Protein AF-A0A812T6N8-F1 (afdb_monomer_lite)

Foldseek 3Di:
DDFPDAPDVRQKTWDWDDDDDPPDTDTDIDGDPDPPQPEFEQPLDADDDQPRTPVHAAAQVHAYEYENQHEYEDADEYEYAEYEHAEEYEYQHEYEYDQNHEYEYNAYEYEYPPDQPGEGEYEYANEEYYQAHHPVQAREYEAWQREEYEYEYQHHEYATSEEYAYCAPQYEYEYHFQYYEYEHQEYHAFNPHEYEHEHHNAYYYDNPDWDDDDPDDDDDDDPIFAWYEFFANEHYEYEYQAHEAETLTEYHAQQDAPTGGEYEANEYEYEHNEEYEACNHYEGEYEHQEYEHAHAYEHEYENYEYEYNYYYYHHVYYYYDPNYDYD

Structure (mmCIF, N/CA/C/O backbone):
data_AF-A0A812T6N8-F1
#
_entry.id   AF-A0A812T6N8-F1
#
loop_
_atom_site.group_PDB
_atom_site.id
_atom_site.type_symbol
_atom_site.label_atom_id
_atom_site.label_alt_id
_atom_site.label_comp_id
_atom_site.label_asym_id
_atom_site.label_entity_id
_atom_site.label_seq_id
_atom_site.pdbx_PDB_ins_code
_atom_site.Cartn_x
_atom_site.Cartn_y
_atom_site.Cartn_z
_atom_site.occupancy
_atom_site.B_iso_or_equiv
_atom_site.auth_seq_id
_atom_site.auth_comp_id
_atom_site.auth_asym_id
_atom_site.auth_atom_id
_atom_site.pdbx_PDB_model_num
ATOM 1 N N . MET A 1 1 ? 29.427 -14.096 -50.479 1.00 55.84 1 MET A N 1
ATOM 2 C CA . MET A 1 1 ? 28.230 -13.271 -50.740 1.00 55.84 1 MET A CA 1
ATOM 3 C C . MET A 1 1 ? 28.449 -11.930 -50.071 1.00 55.84 1 MET A C 1
ATOM 5 O O . MET A 1 1 ? 28.611 -11.918 -48.861 1.00 55.84 1 MET A O 1
ATOM 9 N N . ASN A 1 2 ? 28.511 -10.845 -50.842 1.00 59.31 2 ASN A N 1
ATOM 10 C CA . ASN A 1 2 ? 28.466 -9.490 -50.291 1.00 59.31 2 ASN A CA 1
ATOM 11 C C . ASN A 1 2 ? 27.022 -8.998 -50.421 1.00 59.31 2 ASN A C 1
ATOM 13 O O . ASN A 1 2 ? 26.469 -9.116 -51.519 1.00 59.31 2 ASN A O 1
ATOM 17 N N . PRO A 1 3 ? 26.393 -8.500 -49.346 1.00 64.12 3 PRO A N 1
ATOM 18 C CA . PRO A 1 3 ? 25.063 -7.923 -49.454 1.00 64.12 3 PRO A CA 1
ATOM 19 C C . PRO A 1 3 ? 25.114 -6.707 -50.382 1.00 64.12 3 PRO A C 1
ATOM 21 O O . PRO A 1 3 ? 26.020 -5.880 -50.288 1.00 64.12 3 PRO A O 1
ATOM 24 N N . LEU A 1 4 ? 24.153 -6.630 -51.302 1.00 74.88 4 LEU A N 1
ATOM 25 C CA . LEU A 1 4 ? 24.033 -5.527 -52.255 1.00 74.88 4 LEU A CA 1
ATOM 26 C C . LEU A 1 4 ? 23.461 -4.284 -51.564 1.00 74.88 4 LEU A C 1
ATOM 28 O O . LEU A 1 4 ? 23.851 -3.161 -51.870 1.00 74.88 4 LEU A O 1
ATOM 32 N N . LEU A 1 5 ? 22.535 -4.503 -50.629 1.00 80.94 5 LEU A N 1
ATOM 33 C CA . LEU A 1 5 ? 21.874 -3.459 -49.863 1.00 80.94 5 LEU A CA 1
ATOM 34 C C . LEU A 1 5 ? 21.395 -4.024 -48.523 1.00 80.94 5 LEU A C 1
ATOM 36 O O . LEU A 1 5 ? 20.904 -5.154 -48.453 1.00 80.94 5 LEU A O 1
ATOM 40 N N . VAL A 1 6 ? 21.525 -3.216 -47.474 1.00 75.69 6 VAL A N 1
ATOM 41 C CA . VAL A 1 6 ? 21.021 -3.506 -46.132 1.00 75.69 6 VAL A CA 1
ATOM 42 C C . VAL A 1 6 ? 20.093 -2.367 -45.720 1.00 75.69 6 VAL A C 1
ATOM 44 O O . VAL A 1 6 ? 20.491 -1.206 -45.752 1.00 75.69 6 VAL A O 1
ATOM 47 N N . GLU A 1 7 ? 18.862 -2.702 -45.338 1.00 72.56 7 GLU A N 1
ATOM 48 C CA . GLU A 1 7 ? 17.826 -1.748 -44.924 1.00 72.56 7 GLU A CA 1
ATOM 49 C C . GLU A 1 7 ? 17.334 -2.063 -43.503 1.00 72.56 7 GLU A C 1
ATOM 51 O O . GLU A 1 7 ? 17.473 -3.187 -43.007 1.00 72.56 7 GLU A O 1
ATOM 56 N N . GLY A 1 8 ? 16.750 -1.064 -42.833 1.00 65.38 8 GLY A N 1
ATOM 57 C CA . GLY A 1 8 ? 16.116 -1.249 -41.522 1.00 65.38 8 GLY A CA 1
ATOM 58 C C . GLY A 1 8 ? 17.077 -1.736 -40.432 1.00 65.38 8 GLY A C 1
ATOM 59 O O . GLY A 1 8 ? 16.735 -2.644 -39.679 1.00 65.38 8 GLY A O 1
ATOM 60 N N . GLY A 1 9 ? 18.303 -1.197 -40.396 1.00 64.50 9 GLY A N 1
ATOM 61 C CA . GLY A 1 9 ? 19.295 -1.521 -39.362 1.00 64.50 9 GLY A CA 1
ATOM 62 C C . GLY A 1 9 ? 19.839 -2.954 -39.405 1.00 64.50 9 GLY A C 1
ATOM 63 O O . GLY A 1 9 ? 20.332 -3.437 -38.395 1.00 64.50 9 GLY A O 1
ATOM 64 N N . GLY A 1 10 ? 19.739 -3.652 -40.544 1.00 68.00 10 GLY A N 1
ATOM 65 C CA . GLY A 1 10 ? 20.184 -5.048 -40.679 1.00 68.00 10 GLY A CA 1
ATOM 66 C C . GLY A 1 10 ? 19.052 -6.071 -40.776 1.00 68.00 10 GLY A C 1
ATOM 67 O O . GLY A 1 10 ? 19.310 -7.232 -41.079 1.00 68.00 10 GLY A O 1
ATOM 68 N N . ARG A 1 11 ? 17.795 -5.652 -40.579 1.00 74.44 11 ARG A N 1
ATOM 69 C CA . ARG A 1 11 ? 16.618 -6.538 -40.632 1.00 74.44 11 ARG A CA 1
ATOM 70 C C . ARG A 1 11 ? 16.300 -7.059 -42.024 1.00 74.44 11 ARG A C 1
ATOM 72 O O . ARG A 1 11 ? 15.723 -8.133 -42.159 1.00 74.44 11 ARG A O 1
ATOM 79 N N . THR A 1 12 ? 16.631 -6.297 -43.059 1.00 80.31 12 THR A N 1
ATOM 80 C CA . THR A 1 12 ? 16.410 -6.716 -44.442 1.00 80.31 12 THR A CA 1
ATOM 81 C C . THR A 1 12 ? 17.716 -6.664 -45.209 1.00 80.31 12 THR A C 1
ATOM 83 O O . THR A 1 12 ? 18.381 -5.628 -45.250 1.00 80.31 12 THR A O 1
ATOM 86 N N . VAL A 1 13 ? 18.066 -7.786 -45.834 1.00 85.81 13 VAL A N 1
ATOM 87 C CA . VAL A 1 13 ? 19.269 -7.914 -46.654 1.00 85.81 13 VAL A CA 1
ATOM 88 C C . VAL A 1 13 ? 18.881 -8.356 -48.054 1.00 85.81 13 VAL A C 1
ATOM 90 O O . VAL A 1 13 ? 18.176 -9.352 -48.237 1.00 85.81 13 VAL A O 1
ATOM 93 N N . TYR A 1 14 ? 19.389 -7.623 -49.039 1.00 86.69 14 TYR A N 1
ATOM 94 C CA . TYR A 1 14 ? 19.283 -7.978 -50.445 1.00 86.69 14 TYR A CA 1
ATOM 95 C C . TYR A 1 14 ? 20.612 -8.543 -50.919 1.00 86.69 14 TYR A C 1
ATOM 97 O O . TYR A 1 14 ? 21.668 -7.927 -50.745 1.00 86.69 14 TYR A O 1
ATOM 105 N N . PHE A 1 15 ? 20.571 -9.718 -51.531 1.00 84.94 15 PHE A N 1
ATOM 106 C CA . PHE A 1 15 ? 21.759 -10.365 -52.067 1.00 84.94 15 PHE A CA 1
ATOM 107 C C . PHE A 1 15 ? 21.431 -11.098 -53.356 1.00 84.94 15 PHE A C 1
ATOM 109 O O . PHE A 1 15 ? 20.291 -11.491 -53.603 1.00 84.94 15 PHE A O 1
ATOM 116 N N . THR A 1 16 ? 22.448 -11.261 -54.193 1.00 85.19 16 THR A N 1
ATOM 117 C CA . THR A 1 16 ? 22.332 -12.077 -55.391 1.00 85.19 16 THR A CA 1
ATOM 118 C C . THR A 1 16 ? 22.726 -13.513 -55.081 1.00 85.19 16 THR A C 1
ATOM 120 O O . THR A 1 16 ? 23.703 -13.765 -54.370 1.00 85.19 16 THR A O 1
ATOM 123 N N . MET A 1 17 ? 21.963 -14.464 -55.610 1.00 80.81 17 MET A N 1
ATOM 124 C CA . MET A 1 17 ? 22.308 -15.881 -55.549 1.00 80.81 17 MET A CA 1
ATOM 125 C C . MET A 1 17 ? 22.117 -16.541 -56.913 1.00 80.81 17 MET A C 1
ATOM 127 O O . MET A 1 17 ? 21.231 -16.157 -57.674 1.00 80.81 17 MET A O 1
ATOM 131 N N . SER A 1 18 ? 22.943 -17.544 -57.197 1.00 79.62 18 SER A N 1
ATOM 132 C CA . SER A 1 18 ? 22.745 -18.485 -58.298 1.00 79.62 18 SER A CA 1
ATOM 133 C C . SER A 1 18 ? 22.424 -19.841 -57.679 1.00 79.62 18 SER A C 1
ATOM 135 O O . SER A 1 18 ? 23.121 -20.281 -56.762 1.00 79.62 18 SER A O 1
ATOM 137 N N . LEU A 1 19 ? 21.321 -20.452 -58.112 1.00 67.88 19 LEU A N 1
ATOM 138 C CA . LEU A 1 19 ? 20.801 -21.682 -57.510 1.00 67.88 19 LEU A CA 1
ATOM 139 C C . LEU A 1 19 ? 21.205 -22.943 -58.289 1.00 67.88 19 LEU A C 1
ATOM 141 O O . LEU A 1 19 ? 21.303 -24.002 -57.676 1.00 67.88 19 LEU A O 1
ATOM 145 N N . TRP A 1 20 ? 21.449 -22.844 -59.605 1.00 69.38 20 TRP A N 1
ATOM 146 C CA . TRP A 1 20 ? 21.645 -24.025 -60.467 1.00 69.38 20 TRP A CA 1
ATOM 147 C C . TRP A 1 20 ? 22.581 -23.795 -61.667 1.00 69.38 20 TRP A C 1
ATOM 149 O O . TRP A 1 20 ? 23.380 -24.678 -61.971 1.00 69.38 20 TRP A O 1
ATOM 159 N N . ASP A 1 21 ? 22.532 -22.624 -62.314 1.00 71.94 21 ASP A N 1
ATOM 160 C CA . ASP A 1 21 ? 23.407 -22.243 -63.434 1.00 71.94 21 ASP A CA 1
ATOM 161 C C . ASP A 1 21 ? 24.170 -20.945 -63.085 1.00 71.94 21 ASP A C 1
ATOM 163 O O . ASP A 1 21 ? 23.538 -19.991 -62.615 1.00 71.94 21 ASP A O 1
ATOM 167 N N . PRO A 1 22 ? 25.503 -20.858 -63.284 1.00 69.38 22 PRO A N 1
ATOM 168 C CA . PRO A 1 22 ? 26.278 -19.637 -63.036 1.00 69.38 22 PRO A CA 1
ATOM 169 C C . PRO A 1 22 ? 25.782 -18.386 -63.784 1.00 69.38 22 PRO A C 1
ATOM 171 O O . PRO A 1 22 ? 26.169 -17.280 -63.401 1.00 69.38 22 PRO A O 1
ATOM 174 N N . TYR A 1 23 ? 24.939 -18.529 -64.810 1.00 74.94 23 TYR A N 1
ATOM 175 C CA . TYR A 1 23 ? 24.336 -17.406 -65.535 1.00 74.94 23 TYR A CA 1
ATOM 176 C C . TYR A 1 23 ? 22.974 -16.951 -64.989 1.00 74.94 23 TYR A C 1
ATOM 178 O O . TYR A 1 23 ? 22.526 -15.853 -65.326 1.00 74.94 23 TYR A O 1
ATOM 186 N N . ASP A 1 24 ? 22.350 -17.726 -64.101 1.00 74.62 24 ASP A N 1
ATOM 187 C CA . ASP A 1 24 ? 21.090 -17.356 -63.463 1.00 74.62 24 ASP A CA 1
ATOM 188 C C . ASP A 1 24 ? 21.356 -16.596 -62.161 1.00 74.62 24 ASP A C 1
ATOM 190 O O . ASP A 1 24 ? 21.736 -17.176 -61.139 1.00 74.62 24 ASP A O 1
ATOM 194 N N . VAL A 1 25 ? 21.142 -15.280 -62.188 1.00 75.50 25 VAL A N 1
ATOM 195 C CA . VAL A 1 25 ? 21.310 -14.407 -61.020 1.00 75.50 25 VAL A CA 1
ATOM 196 C C . VAL A 1 25 ? 19.945 -13.962 -60.509 1.00 75.50 25 VAL A C 1
ATOM 198 O O . VAL A 1 25 ? 19.257 -13.163 -61.141 1.00 75.50 25 VAL A O 1
ATOM 201 N N . TYR A 1 26 ? 19.575 -14.441 -59.326 1.00 80.12 26 TYR A N 1
ATOM 202 C CA . TYR A 1 26 ? 18.350 -14.047 -58.639 1.00 80.12 26 TYR A CA 1
ATOM 203 C C . TYR A 1 26 ? 18.651 -12.958 -57.617 1.00 80.12 26 TYR A C 1
ATOM 205 O O . TYR A 1 26 ? 19.602 -13.082 -56.844 1.00 80.12 26 TYR A O 1
ATOM 213 N N . LEU A 1 27 ? 17.818 -11.916 -57.575 1.00 83.81 27 LEU A N 1
ATOM 214 C CA . LEU A 1 27 ? 17.792 -10.979 -56.456 1.00 83.81 27 LEU A CA 1
ATOM 215 C C . LEU A 1 27 ? 16.915 -11.570 -55.353 1.00 83.81 27 LEU A C 1
ATOM 217 O O . LEU A 1 27 ? 15.709 -11.730 -55.527 1.00 83.81 27 LEU A O 1
ATOM 221 N N . ALA A 1 28 ? 17.525 -11.881 -54.218 1.00 81.44 28 ALA A N 1
ATOM 222 C CA . ALA A 1 28 ? 16.834 -12.400 -53.055 1.00 81.44 28 ALA A CA 1
ATOM 223 C C . ALA A 1 28 ? 16.706 -11.321 -51.982 1.00 81.44 28 ALA A C 1
ATOM 225 O O . ALA A 1 28 ? 17.642 -10.560 -51.734 1.00 81.44 28 ALA A O 1
ATOM 226 N N . LYS A 1 29 ? 15.542 -11.295 -51.331 1.00 88.25 29 LYS A N 1
ATOM 227 C CA . LYS A 1 29 ? 15.276 -10.512 -50.126 1.00 88.25 29 LYS A CA 1
ATOM 228 C C . LYS A 1 29 ? 15.145 -11.482 -48.960 1.00 88.25 29 LYS A C 1
ATOM 230 O O . LYS A 1 29 ? 14.230 -12.301 -48.952 1.00 88.25 29 LYS A O 1
ATOM 235 N N . ALA A 1 30 ? 16.035 -11.372 -47.983 1.00 80.44 30 ALA A N 1
ATOM 236 C CA . ALA A 1 30 ? 15.842 -11.991 -46.680 1.00 80.44 30 ALA A CA 1
ATOM 237 C C . ALA A 1 30 ? 15.374 -10.918 -45.700 1.00 80.44 30 ALA A C 1
ATOM 239 O O . ALA A 1 30 ? 16.029 -9.886 -45.546 1.00 80.44 30 ALA A O 1
ATOM 240 N N . THR A 1 31 ? 14.240 -11.166 -45.051 1.00 77.69 31 THR A N 1
ATOM 241 C CA . THR A 1 31 ? 13.802 -10.396 -43.890 1.00 77.69 31 THR A CA 1
ATOM 242 C C . THR A 1 31 ? 14.002 -11.278 -42.675 1.00 77.69 31 THR A C 1
ATOM 244 O O . THR A 1 31 ? 13.440 -12.368 -42.598 1.00 77.69 31 THR A O 1
ATOM 247 N N . PHE A 1 32 ? 14.849 -10.820 -41.766 1.00 67.50 32 PHE A N 1
ATOM 248 C CA . PHE A 1 32 ? 15.114 -11.512 -40.525 1.00 67.50 32 PHE A CA 1
ATOM 249 C C . PHE A 1 32 ? 14.162 -10.976 -39.462 1.00 67.50 32 PHE A C 1
ATOM 251 O O . PHE A 1 32 ? 14.178 -9.784 -39.144 1.00 67.50 32 PHE A O 1
ATOM 258 N N . ASP A 1 33 ? 13.339 -11.870 -38.926 1.00 57.53 33 ASP A N 1
ATOM 259 C CA . ASP A 1 33 ? 12.593 -11.620 -37.701 1.00 57.53 33 ASP A CA 1
ATOM 260 C C . ASP A 1 33 ? 13.544 -11.862 -36.526 1.00 57.53 33 ASP A C 1
ATOM 262 O O . ASP A 1 33 ? 13.723 -12.984 -36.054 1.00 57.53 33 ASP A O 1
ATOM 266 N N . ILE A 1 34 ? 14.309 -10.823 -36.191 1.00 54.22 34 ILE A N 1
ATOM 267 C CA . ILE A 1 34 ? 15.252 -10.844 -35.075 1.00 54.22 34 ILE A CA 1
ATOM 268 C C . ILE A 1 34 ? 14.572 -10.116 -33.926 1.00 54.22 34 ILE A C 1
ATOM 270 O O . ILE A 1 34 ? 14.388 -8.892 -33.978 1.00 54.22 34 ILE A O 1
ATOM 274 N N . ASP A 1 35 ? 14.229 -10.876 -32.890 1.00 47.75 35 ASP A N 1
ATOM 275 C CA . ASP A 1 35 ? 13.946 -10.345 -31.565 1.00 47.75 35 ASP A CA 1
ATOM 276 C C . ASP A 1 35 ? 15.249 -9.758 -31.020 1.00 47.75 35 ASP A C 1
ATOM 278 O O . ASP A 1 35 ? 16.118 -10.465 -30.507 1.00 47.75 35 ASP A O 1
ATOM 282 N N . PHE A 1 36 ? 15.430 -8.450 -31.187 1.00 45.72 36 PHE A N 1
ATOM 283 C CA . PHE A 1 36 ? 16.543 -7.746 -30.567 1.00 45.72 36 PHE A CA 1
ATOM 284 C C . PHE A 1 36 ? 16.257 -7.625 -29.069 1.00 45.72 36 PHE A C 1
ATOM 286 O O . PHE A 1 36 ? 15.713 -6.624 -28.605 1.00 45.72 36 PHE A O 1
ATOM 293 N N . GLU A 1 37 ? 16.621 -8.647 -28.296 1.00 43.44 37 GLU A N 1
ATOM 294 C CA . GLU A 1 37 ? 16.874 -8.464 -26.870 1.00 43.44 37 GLU A CA 1
ATOM 295 C C . GLU A 1 37 ? 18.047 -7.487 -26.760 1.00 43.44 37 GLU A C 1
ATOM 297 O O . GLU A 1 37 ? 19.212 -7.840 -26.957 1.00 43.44 37 GLU A O 1
ATOM 302 N N . THR A 1 38 ? 17.734 -6.209 -26.559 1.00 47.28 38 THR A N 1
ATOM 303 C CA . THR A 1 38 ? 18.767 -5.186 -26.480 1.00 47.28 38 THR A CA 1
ATOM 304 C C . THR A 1 38 ? 19.246 -5.197 -25.037 1.00 47.28 38 THR A C 1
ATOM 306 O O . THR A 1 38 ? 18.562 -4.715 -24.137 1.00 47.28 38 THR A O 1
ATOM 309 N N . ARG A 1 39 ? 20.408 -5.806 -24.788 1.00 44.66 39 ARG A N 1
ATOM 310 C CA . ARG A 1 39 ? 21.045 -5.754 -23.467 1.00 44.66 39 ARG A CA 1
ATOM 311 C C . ARG A 1 39 ? 21.532 -4.335 -23.222 1.00 44.66 39 ARG A C 1
ATOM 313 O O . ARG A 1 39 ? 22.361 -3.827 -23.974 1.00 44.66 39 ARG A O 1
ATOM 320 N N . TRP A 1 40 ? 20.979 -3.690 -22.206 1.00 49.34 40 TRP A N 1
ATOM 321 C CA . TRP A 1 40 ? 21.370 -2.348 -21.806 1.00 49.34 40 TRP A CA 1
ATOM 322 C C . TRP A 1 40 ? 22.264 -2.494 -20.587 1.00 49.34 40 TRP A C 1
ATOM 324 O O . TRP A 1 40 ? 21.798 -2.641 -19.461 1.00 49.34 40 TRP A O 1
ATOM 334 N N . ASP A 1 41 ? 23.568 -2.507 -20.837 1.00 43.38 41 ASP A N 1
ATOM 335 C CA . ASP A 1 41 ? 24.554 -2.651 -19.778 1.00 43.38 41 ASP A CA 1
ATOM 336 C C . ASP A 1 41 ? 24.795 -1.273 -19.145 1.00 43.38 41 ASP A C 1
ATOM 338 O O . ASP A 1 41 ? 25.359 -0.368 -19.769 1.00 43.38 41 ASP A O 1
ATOM 342 N N . ALA A 1 42 ? 24.307 -1.073 -17.921 1.00 42.59 42 ALA A N 1
ATOM 343 C CA . ALA A 1 42 ? 24.724 0.073 -17.124 1.00 42.59 42 ALA A CA 1
ATOM 344 C C . ALA A 1 42 ? 26.204 -0.141 -16.783 1.00 42.59 42 ALA A C 1
ATOM 346 O O . ALA A 1 42 ? 26.568 -1.214 -16.324 1.00 42.59 42 ALA A O 1
ATOM 347 N N . ALA A 1 43 ? 27.083 0.839 -16.999 1.00 40.22 43 ALA A N 1
ATOM 348 C CA . ALA A 1 43 ? 28.495 0.665 -16.658 1.00 40.22 43 ALA A CA 1
ATOM 349 C C . ALA A 1 43 ? 28.663 0.236 -15.180 1.00 40.22 43 ALA A C 1
ATOM 351 O O . ALA A 1 43 ? 27.972 0.753 -14.301 1.00 40.22 43 ALA A O 1
ATOM 352 N N . LEU A 1 44 ? 29.602 -0.682 -14.911 1.00 40.69 44 LEU A N 1
ATOM 353 C CA . LEU A 1 44 ? 29.965 -1.311 -13.617 1.00 40.69 44 LEU A CA 1
ATOM 354 C C . LEU A 1 44 ? 30.299 -0.351 -12.444 1.00 40.69 44 LEU A C 1
ATOM 356 O O . LEU A 1 44 ? 30.790 -0.780 -11.402 1.00 40.69 44 LEU A O 1
ATOM 360 N N . SER A 1 45 ? 30.050 0.952 -12.571 1.00 37.75 45 SER A N 1
ATOM 361 C CA . SER A 1 45 ? 30.254 1.951 -11.525 1.00 37.75 45 SER A CA 1
ATOM 362 C C . SER A 1 45 ? 28.922 2.564 -11.083 1.00 37.75 45 SER A C 1
ATOM 364 O O . SER A 1 45 ? 28.493 3.564 -11.645 1.00 37.75 45 SER A O 1
ATOM 366 N N . SER A 1 46 ? 28.280 1.928 -10.098 1.00 37.62 46 SER A N 1
ATOM 367 C CA . SER A 1 46 ? 27.407 2.458 -9.021 1.00 37.62 46 SER A CA 1
ATOM 368 C C . SER A 1 46 ? 26.397 3.610 -9.235 1.00 37.62 46 SER A C 1
ATOM 370 O O . SER A 1 46 ? 25.731 3.986 -8.270 1.00 37.62 46 SER A O 1
ATOM 372 N N . ALA A 1 47 ? 26.192 4.158 -10.430 1.00 35.31 47 ALA A N 1
ATOM 373 C CA . ALA A 1 47 ? 25.164 5.156 -10.698 1.00 35.31 47 ALA A CA 1
ATOM 374 C C . ALA A 1 47 ? 24.915 5.301 -12.207 1.00 35.31 47 ALA A C 1
ATOM 376 O O . ALA A 1 47 ? 25.617 6.043 -12.894 1.00 35.31 47 ALA A O 1
ATOM 377 N N . ALA A 1 48 ? 23.888 4.632 -12.730 1.00 38.25 48 ALA A N 1
ATOM 378 C CA . ALA A 1 48 ? 23.334 5.017 -14.023 1.00 38.25 48 ALA A CA 1
ATOM 379 C C . ALA A 1 48 ? 22.506 6.294 -13.812 1.00 38.25 48 ALA A C 1
ATOM 381 O O . ALA A 1 48 ? 21.447 6.248 -13.200 1.00 38.25 48 ALA A O 1
ATOM 382 N N . PHE A 1 49 ? 23.048 7.441 -14.214 1.00 42.62 49 PHE A N 1
ATOM 383 C CA . PHE A 1 49 ? 22.337 8.720 -14.277 1.00 42.62 49 PHE A CA 1
ATOM 384 C C . PHE A 1 49 ? 21.692 8.895 -15.656 1.00 42.62 49 PHE A C 1
ATOM 386 O O . PHE A 1 49 ? 22.121 8.262 -16.629 1.00 42.62 49 PHE A O 1
ATOM 393 N N . ASP A 1 50 ? 20.713 9.805 -15.730 1.00 42.44 50 ASP A N 1
ATOM 394 C CA . ASP A 1 50 ? 20.236 10.411 -16.975 1.00 42.44 50 ASP A CA 1
ATOM 395 C C . ASP A 1 50 ? 21.379 10.570 -17.988 1.00 42.44 50 ASP A C 1
ATOM 397 O O . ASP A 1 50 ? 22.420 11.150 -17.679 1.00 42.44 50 ASP A O 1
ATOM 401 N N . ALA A 1 51 ? 21.157 10.058 -19.199 1.00 37.59 51 ALA A N 1
ATOM 402 C CA . ALA A 1 51 ? 22.038 10.135 -20.370 1.00 37.59 51 ALA A CA 1
ATOM 403 C C . ALA A 1 51 ? 23.170 9.096 -20.535 1.00 37.59 51 ALA A C 1
ATOM 405 O O . ALA A 1 51 ? 23.837 9.147 -21.565 1.00 37.59 51 ALA A O 1
ATOM 406 N N . ASN A 1 52 ? 23.352 8.113 -19.640 1.00 45.06 52 ASN A N 1
ATOM 407 C CA . ASN A 1 52 ? 24.398 7.072 -19.790 1.00 45.06 52 ASN A CA 1
ATOM 408 C C . ASN A 1 52 ? 23.878 5.659 -20.100 1.00 45.06 52 ASN A C 1
ATOM 410 O O . ASN A 1 52 ? 24.522 4.657 -19.791 1.00 45.06 52 ASN A O 1
ATOM 414 N N . TRP A 1 53 ? 22.722 5.557 -20.738 1.00 50.97 53 TRP A N 1
ATOM 415 C CA . TRP A 1 53 ? 22.330 4.311 -21.379 1.00 50.97 53 TRP A CA 1
ATOM 416 C C . TRP A 1 53 ? 23.107 4.163 -22.687 1.00 50.97 53 TRP A C 1
ATOM 418 O O . TRP A 1 53 ? 23.153 5.102 -23.485 1.00 50.97 53 TRP A O 1
ATOM 428 N N . SER A 1 54 ? 23.678 2.985 -22.946 1.00 51.69 54 SER A N 1
ATOM 429 C CA . SER A 1 54 ? 24.445 2.717 -24.173 1.00 51.69 54 SER A CA 1
ATOM 430 C C . SER A 1 54 ? 23.656 2.979 -25.469 1.00 51.69 54 SER A C 1
ATOM 432 O O . SER A 1 54 ? 24.263 3.100 -26.533 1.00 51.69 54 SER A O 1
ATOM 434 N N . HIS A 1 55 ? 22.322 3.102 -25.383 1.00 54.19 55 HIS A N 1
ATOM 435 C CA . HIS A 1 55 ? 21.408 3.238 -26.519 1.00 54.19 55 HIS A CA 1
ATOM 436 C C . HIS A 1 55 ? 20.335 4.349 -26.385 1.00 54.19 55 HIS A C 1
ATOM 438 O O . HIS A 1 55 ? 19.353 4.321 -27.121 1.00 54.19 55 HIS A O 1
ATOM 444 N N . GLY A 1 56 ? 20.509 5.360 -25.519 1.00 58.62 56 GLY A N 1
ATOM 445 C CA . GLY A 1 56 ? 19.519 6.448 -25.336 1.00 58.62 56 GLY A CA 1
ATOM 446 C C . GLY A 1 56 ? 18.481 6.153 -24.243 1.00 58.62 56 GLY A C 1
ATOM 447 O O . GLY A 1 56 ? 18.747 5.332 -23.391 1.00 58.62 56 GLY A O 1
ATOM 448 N N . LEU A 1 57 ? 17.321 6.818 -24.181 1.00 57.31 57 LEU A N 1
ATOM 449 C CA . LEU A 1 57 ? 16.282 6.462 -23.189 1.00 57.31 57 LEU A CA 1
ATOM 450 C C . LEU A 1 57 ? 15.431 5.282 -23.700 1.00 57.31 57 LEU A C 1
ATOM 452 O O . LEU A 1 57 ? 15.106 5.277 -24.890 1.00 57.31 57 LEU A O 1
ATOM 456 N N . PRO A 1 58 ? 15.066 4.293 -22.856 1.00 58.06 58 PRO A N 1
ATOM 457 C CA . PRO A 1 58 ? 14.176 3.213 -23.273 1.00 58.06 58 PRO A CA 1
ATOM 458 C C . PRO A 1 58 ? 12.820 3.770 -23.719 1.00 58.06 58 PRO A C 1
ATOM 460 O O . PRO A 1 58 ? 12.351 4.786 -23.211 1.00 58.06 58 PRO A O 1
ATOM 463 N N . THR A 1 59 ? 12.173 3.073 -24.644 1.00 60.59 59 THR A N 1
ATOM 464 C CA . THR A 1 59 ? 10.801 3.369 -25.085 1.00 60.59 59 THR A CA 1
ATOM 465 C C . THR A 1 59 ? 9.962 2.094 -25.005 1.00 60.59 59 THR A C 1
ATOM 467 O O . THR A 1 59 ? 10.483 1.008 -24.738 1.00 60.59 59 THR A O 1
ATOM 470 N N . ASP A 1 60 ? 8.664 2.201 -25.267 1.00 56.84 60 ASP A N 1
ATOM 471 C CA . ASP A 1 60 ? 7.703 1.095 -25.340 1.00 56.84 60 ASP A CA 1
ATOM 472 C C . ASP A 1 60 ? 7.961 0.096 -26.487 1.00 56.84 60 ASP A C 1
ATOM 474 O O . ASP A 1 60 ? 7.343 -0.964 -26.550 1.00 56.84 60 ASP A O 1
ATOM 478 N N . GLU A 1 61 ? 8.912 0.368 -27.375 1.00 53.47 61 GLU A N 1
ATOM 479 C CA . GLU A 1 61 ? 9.351 -0.595 -28.390 1.00 53.47 61 GLU A CA 1
ATOM 480 C C . GLU A 1 61 ? 10.461 -1.533 -27.882 1.00 53.47 61 GLU A C 1
ATOM 482 O O . GLU A 1 61 ? 10.740 -2.556 -28.512 1.00 53.47 61 GLU A O 1
ATOM 487 N N . HIS A 1 62 ? 11.079 -1.224 -26.736 1.00 53.31 62 HIS A N 1
ATOM 488 C CA . HIS A 1 62 ? 12.297 -1.883 -26.264 1.00 53.31 62 HIS A CA 1
ATOM 489 C C . HIS A 1 62 ? 12.046 -2.931 -25.161 1.00 53.31 62 HIS A C 1
ATOM 491 O O . HIS A 1 62 ? 11.262 -2.714 -24.232 1.00 53.31 62 HIS A O 1
ATOM 497 N N . ARG A 1 63 ? 12.776 -4.058 -25.251 1.00 49.31 63 ARG A N 1
ATOM 498 C CA . ARG A 1 63 ? 13.015 -5.010 -24.151 1.00 49.31 63 ARG A CA 1
ATOM 499 C C . ARG A 1 63 ? 14.403 -4.730 -23.578 1.00 49.31 63 ARG A C 1
ATOM 501 O O . ARG A 1 63 ? 15.391 -4.861 -24.300 1.00 49.31 63 ARG A O 1
ATOM 508 N N . THR A 1 64 ? 14.461 -4.344 -22.312 1.00 52.97 64 THR A N 1
ATOM 509 C CA . THR A 1 64 ? 15.660 -3.831 -21.647 1.00 52.97 64 THR A CA 1
ATOM 510 C C . THR A 1 64 ? 16.083 -4.789 -20.537 1.00 52.97 64 THR A C 1
ATOM 512 O O . THR A 1 64 ? 15.411 -4.897 -19.514 1.00 52.97 64 THR A O 1
ATOM 515 N N . LEU A 1 65 ? 17.209 -5.478 -20.714 1.00 50.19 65 LEU A N 1
ATOM 516 C CA . LEU A 1 65 ? 17.838 -6.261 -19.645 1.00 50.19 65 LEU A CA 1
ATOM 517 C C . LEU A 1 65 ? 18.962 -5.440 -19.013 1.00 50.19 65 LEU A C 1
ATOM 519 O O . LEU A 1 65 ? 19.873 -5.026 -19.731 1.00 50.19 65 LEU A O 1
ATOM 523 N N . VAL A 1 66 ? 18.910 -5.257 -17.692 1.00 54.25 66 VAL A N 1
ATOM 524 C CA . VAL A 1 66 ? 19.974 -4.639 -16.893 1.00 54.25 66 VAL A CA 1
ATOM 525 C C . VAL A 1 66 ? 20.523 -5.670 -15.906 1.00 54.25 66 VAL A C 1
ATOM 527 O O . VAL A 1 66 ? 19.901 -5.973 -14.889 1.00 54.25 66 VAL A O 1
ATOM 530 N N . ASP A 1 67 ? 21.700 -6.214 -16.209 1.00 49.47 67 ASP A N 1
ATOM 531 C CA . ASP A 1 67 ? 22.352 -7.304 -15.463 1.00 49.47 67 ASP A CA 1
ATOM 532 C C . ASP A 1 67 ? 23.721 -6.856 -14.918 1.00 49.47 67 ASP A C 1
ATOM 534 O O . ASP A 1 67 ? 24.762 -7.425 -15.231 1.00 49.47 67 ASP A O 1
ATOM 538 N N . ASN A 1 68 ? 23.735 -5.754 -14.161 1.00 40.66 68 ASN A N 1
ATOM 539 C CA . ASN A 1 68 ? 24.983 -5.133 -13.690 1.00 40.66 68 ASN A CA 1
ATOM 540 C C . ASN A 1 68 ? 25.254 -5.333 -12.182 1.00 40.66 68 ASN A C 1
ATOM 542 O O . ASN A 1 68 ? 26.167 -4.729 -11.625 1.00 40.66 68 ASN A O 1
ATOM 546 N N . GLY A 1 69 ? 24.452 -6.129 -11.465 1.00 34.66 69 GLY A N 1
ATOM 547 C CA . GLY A 1 69 ? 24.633 -6.349 -10.017 1.00 34.66 69 GLY A CA 1
ATOM 548 C C . GLY A 1 69 ? 24.661 -5.066 -9.156 1.00 34.66 69 GLY A C 1
ATOM 549 O O . GLY A 1 69 ? 25.102 -5.100 -8.009 1.00 34.66 69 GLY A O 1
ATOM 550 N N . GLY A 1 70 ? 24.225 -3.927 -9.708 1.00 36.72 70 GLY A N 1
ATOM 551 C CA . GLY A 1 70 ? 24.259 -2.590 -9.111 1.00 36.72 70 GLY A CA 1
ATOM 552 C C . GLY A 1 70 ? 22.883 -1.918 -9.144 1.00 36.72 70 GLY A C 1
ATOM 553 O O . GLY A 1 70 ? 21.944 -2.433 -9.741 1.00 36.72 70 GLY A O 1
ATOM 554 N N . THR A 1 71 ? 22.731 -0.767 -8.485 1.00 44.56 71 THR A N 1
ATOM 555 C CA . THR A 1 71 ? 21.432 -0.079 -8.406 1.00 44.56 71 THR A CA 1
ATOM 556 C C . THR A 1 71 ? 21.110 0.700 -9.684 1.00 44.56 71 THR A C 1
ATOM 558 O O . THR A 1 71 ? 21.845 1.622 -10.047 1.00 44.56 71 THR A O 1
ATOM 561 N N . VAL A 1 72 ? 19.977 0.399 -10.325 1.00 50.72 72 VAL A N 1
ATOM 562 C CA . VAL A 1 72 ? 19.461 1.191 -11.457 1.00 50.72 72 VAL A CA 1
ATOM 563 C C . VAL A 1 72 ? 18.783 2.449 -10.926 1.00 50.72 72 VAL A C 1
ATOM 565 O O . VAL A 1 72 ? 17.892 2.353 -10.079 1.00 50.72 72 VAL A O 1
ATOM 568 N N . ARG A 1 73 ? 19.201 3.626 -11.412 1.00 48.59 73 ARG A N 1
ATOM 569 C CA . ARG A 1 73 ? 18.518 4.897 -11.152 1.00 48.59 73 ARG A CA 1
ATOM 570 C C . ARG A 1 73 ? 17.900 5.431 -12.434 1.00 48.59 73 ARG A C 1
ATOM 572 O O . ARG A 1 73 ? 18.559 5.506 -13.462 1.00 48.59 73 ARG A O 1
ATOM 579 N N . VAL A 1 74 ? 16.630 5.807 -12.355 1.00 51.25 74 VAL A N 1
ATOM 580 C CA . VAL A 1 74 ? 15.914 6.488 -13.437 1.00 51.25 74 VAL A CA 1
ATOM 581 C C . VAL A 1 74 ? 15.489 7.846 -12.892 1.00 51.25 74 VAL A C 1
ATOM 583 O O . VAL A 1 74 ? 14.789 7.899 -11.877 1.00 51.25 74 VAL A O 1
ATOM 586 N N . SER A 1 75 ? 15.992 8.929 -13.489 1.00 42.78 75 SER A N 1
ATOM 587 C CA . SER A 1 75 ? 15.699 10.308 -13.072 1.00 42.78 75 SER A CA 1
ATOM 588 C C . SER A 1 75 ? 14.908 11.118 -14.113 1.00 42.78 75 SER A C 1
ATOM 590 O O . SER A 1 75 ? 14.341 12.147 -13.752 1.00 42.78 75 SER A O 1
ATOM 592 N N . ALA A 1 76 ? 14.745 10.608 -15.341 1.00 40.22 76 ALA A N 1
ATOM 593 C CA . ALA A 1 76 ? 13.863 11.150 -16.379 1.00 40.22 76 ALA A CA 1
ATOM 594 C C . ALA A 1 76 ? 12.675 10.222 -16.707 1.00 40.22 76 ALA A C 1
ATOM 596 O O . ALA A 1 76 ? 12.813 8.996 -16.719 1.00 40.22 76 ALA A O 1
ATOM 597 N N . ALA A 1 77 ? 11.525 10.825 -17.043 1.00 44.47 77 ALA A N 1
ATOM 598 C CA . ALA A 1 77 ? 10.302 10.122 -17.438 1.00 44.47 77 ALA A CA 1
ATOM 599 C C . ALA A 1 77 ? 10.569 9.119 -18.572 1.00 44.47 77 ALA A C 1
ATOM 601 O O . ALA A 1 77 ? 10.972 9.502 -19.671 1.00 44.47 77 ALA A O 1
ATOM 602 N N . THR A 1 78 ? 10.341 7.835 -18.298 1.00 51.56 78 THR A N 1
ATOM 603 C CA . THR A 1 78 ? 10.585 6.741 -19.246 1.00 51.56 78 THR A CA 1
ATOM 604 C C . THR A 1 78 ? 9.369 5.816 -19.307 1.00 51.56 78 THR A C 1
ATOM 606 O O . THR A 1 78 ? 8.842 5.432 -18.263 1.00 51.56 78 THR A O 1
ATOM 609 N N . VAL A 1 79 ? 8.948 5.442 -20.522 1.00 51.31 79 VAL A N 1
ATOM 610 C CA . VAL A 1 79 ? 7.885 4.455 -20.780 1.00 51.31 79 VAL A CA 1
ATOM 611 C C . VAL A 1 79 ? 8.535 3.164 -21.268 1.00 51.31 79 VAL A C 1
ATOM 613 O O . VAL A 1 79 ? 9.356 3.204 -22.180 1.00 51.31 79 VAL A O 1
ATOM 616 N N . MET A 1 80 ? 8.193 2.022 -20.666 1.00 58.12 80 MET A N 1
ATOM 617 C CA . MET A 1 80 ? 8.861 0.744 -20.956 1.00 58.12 80 MET A CA 1
ATOM 618 C C . MET A 1 80 ? 7.867 -0.383 -21.251 1.00 58.12 80 MET A C 1
ATOM 620 O O . MET A 1 80 ? 6.808 -0.472 -20.619 1.00 58.12 80 MET A O 1
ATOM 624 N N . ARG A 1 81 ? 8.226 -1.261 -22.199 1.00 48.66 81 ARG A N 1
ATOM 625 C CA . ARG A 1 81 ? 7.470 -2.481 -22.536 1.00 48.66 81 ARG A CA 1
ATOM 626 C C . ARG A 1 81 ? 7.987 -3.726 -21.823 1.00 48.66 81 ARG A C 1
ATOM 628 O O . ARG A 1 81 ? 7.190 -4.541 -21.391 1.00 48.66 81 ARG A O 1
ATOM 635 N N . GLU A 1 82 ? 9.286 -3.886 -21.643 1.00 48.84 82 GLU A N 1
ATOM 636 C CA . GLU A 1 82 ? 9.811 -4.930 -20.758 1.00 48.84 82 GLU A CA 1
ATOM 637 C C . GLU A 1 82 ? 11.144 -4.466 -20.189 1.00 48.84 82 GLU A C 1
ATOM 639 O O . GLU A 1 82 ? 12.044 -4.109 -20.947 1.00 48.84 82 GLU A O 1
ATOM 644 N N . MET A 1 83 ? 11.272 -4.444 -18.867 1.00 59.28 83 MET A N 1
ATOM 645 C CA . MET A 1 83 ? 12.523 -4.174 -18.179 1.00 59.28 83 MET A CA 1
ATOM 646 C C . MET A 1 83 ? 12.762 -5.244 -17.117 1.00 59.28 83 MET A C 1
ATOM 648 O O . MET A 1 83 ? 11.958 -5.405 -16.203 1.00 59.28 83 MET A O 1
ATOM 652 N N . VAL A 1 84 ? 13.876 -5.962 -17.238 1.00 52.78 84 VAL A N 1
ATOM 653 C CA . VAL A 1 84 ? 14.328 -6.952 -16.254 1.00 52.78 84 VAL A CA 1
ATOM 654 C C . VAL A 1 84 ? 15.616 -6.438 -15.628 1.00 52.78 84 VAL A C 1
ATOM 656 O O . VAL A 1 84 ? 16.583 -6.170 -16.339 1.00 52.78 84 VAL A O 1
ATOM 659 N N . ILE A 1 85 ? 15.629 -6.277 -14.308 1.00 58.97 85 ILE A N 1
ATOM 660 C CA . ILE A 1 85 ? 16.777 -5.761 -13.555 1.00 58.97 85 ILE A CA 1
ATOM 661 C C . ILE A 1 85 ? 17.227 -6.836 -12.576 1.00 58.97 85 ILE A C 1
ATOM 663 O O . ILE A 1 85 ? 16.464 -7.187 -11.692 1.00 58.97 85 ILE A O 1
ATOM 667 N N . GLY A 1 86 ? 18.450 -7.351 -12.686 1.00 39.31 86 GLY A N 1
ATOM 668 C CA . GLY A 1 86 ? 18.956 -8.438 -11.826 1.00 39.31 86 GLY A CA 1
ATOM 669 C C . GLY A 1 86 ? 19.357 -8.042 -10.392 1.00 39.31 86 GLY A C 1
ATOM 670 O O . GLY A 1 86 ? 20.147 -8.754 -9.779 1.00 39.31 86 GLY A O 1
ATOM 671 N N . SER A 1 87 ? 18.918 -6.886 -9.881 1.00 54.84 87 SER A N 1
ATOM 672 C CA . SER A 1 87 ? 19.359 -6.303 -8.599 1.00 54.84 87 SER A CA 1
ATOM 673 C C . SER A 1 87 ? 18.389 -5.215 -8.084 1.00 54.84 87 SER A C 1
ATOM 675 O O . SER A 1 87 ? 17.311 -5.021 -8.647 1.00 54.84 87 SER A O 1
ATOM 677 N N . ASP A 1 88 ? 18.760 -4.494 -7.013 1.00 53.28 88 ASP A N 1
ATOM 678 C CA . ASP A 1 88 ? 17.995 -3.365 -6.449 1.00 53.28 88 ASP A CA 1
ATOM 679 C C . ASP A 1 88 ? 17.716 -2.237 -7.461 1.00 53.28 88 ASP A C 1
ATOM 681 O O . ASP A 1 88 ? 18.585 -1.831 -8.240 1.00 53.28 88 ASP A O 1
ATOM 685 N N . VAL A 1 89 ? 16.547 -1.605 -7.336 1.00 62.16 89 VAL A N 1
ATOM 686 C CA . VAL A 1 89 ? 16.163 -0.413 -8.107 1.00 62.16 89 VAL A CA 1
ATOM 687 C C . VAL A 1 89 ? 16.002 0.776 -7.169 1.00 62.16 89 VAL A C 1
ATOM 689 O O . VAL A 1 89 ? 15.320 0.694 -6.151 1.00 62.16 89 VAL A O 1
ATOM 692 N N . SER A 1 90 ? 16.610 1.913 -7.506 1.00 55.50 90 SER A N 1
ATOM 693 C CA . SER A 1 90 ? 16.444 3.168 -6.765 1.00 55.50 90 SER A CA 1
ATOM 694 C C . SER A 1 90 ? 15.934 4.246 -7.699 1.00 55.50 90 SER A C 1
ATOM 696 O O . SER A 1 90 ? 16.693 4.774 -8.502 1.00 55.50 90 SER A O 1
ATOM 698 N N . LEU A 1 91 ? 14.688 4.661 -7.549 1.00 60.47 91 LEU A N 1
ATOM 699 C CA . LEU A 1 91 ? 14.109 5.710 -8.380 1.00 60.47 91 LEU A CA 1
ATOM 700 C C . LEU A 1 91 ? 14.342 7.083 -7.744 1.00 60.47 91 LEU A C 1
ATOM 702 O O . LEU A 1 91 ? 14.108 7.277 -6.549 1.00 60.47 91 LEU A O 1
ATOM 706 N N . GLY A 1 92 ? 14.851 8.020 -8.545 1.00 45.84 92 GLY A N 1
ATOM 707 C CA . GLY A 1 92 ? 15.069 9.422 -8.165 1.00 45.84 92 GLY A CA 1
ATOM 708 C C . GLY A 1 92 ? 14.337 10.413 -9.076 1.00 45.84 92 GLY A C 1
ATOM 709 O O . GLY A 1 92 ? 14.633 11.600 -9.007 1.00 45.84 92 GLY A O 1
ATOM 710 N N . GLY A 1 93 ? 13.448 9.906 -9.937 1.00 46.34 93 GLY A N 1
ATOM 711 C CA . GLY A 1 93 ? 12.562 10.634 -10.846 1.00 46.34 93 GLY A CA 1
ATOM 712 C C . GLY A 1 93 ? 11.371 9.752 -11.247 1.00 46.34 93 GLY A C 1
ATOM 713 O O . GLY A 1 93 ? 11.088 8.770 -10.556 1.00 46.34 93 GLY A O 1
ATOM 714 N N . ALA A 1 94 ? 10.671 10.100 -12.331 1.00 52.38 94 ALA A N 1
ATOM 715 C CA . ALA A 1 94 ? 9.433 9.432 -12.745 1.00 52.38 94 ALA A CA 1
ATOM 716 C C . ALA A 1 94 ? 9.666 8.211 -13.659 1.00 52.38 94 ALA A C 1
ATOM 718 O O . ALA A 1 94 ? 10.376 8.302 -14.660 1.00 52.38 94 ALA A O 1
ATOM 719 N N . VAL A 1 95 ? 9.023 7.080 -13.361 1.00 64.06 95 VAL A N 1
ATOM 720 C CA . VAL A 1 95 ? 9.019 5.859 -14.186 1.00 64.06 95 VAL A CA 1
ATOM 721 C C . VAL A 1 95 ? 7.588 5.411 -14.441 1.00 64.06 95 VAL A C 1
ATOM 723 O O . VAL A 1 95 ? 6.799 5.317 -13.506 1.00 64.06 95 VAL A O 1
ATOM 726 N N . GLN A 1 96 ? 7.257 5.073 -15.690 1.00 57.31 96 GLN A N 1
ATOM 727 C CA . GLN A 1 96 ? 5.940 4.553 -16.049 1.00 57.31 96 GLN A CA 1
ATOM 728 C C . GLN A 1 96 ? 6.038 3.170 -16.706 1.00 57.31 96 GLN A C 1
ATOM 730 O O . GLN A 1 96 ? 6.673 2.988 -17.748 1.00 57.31 96 GLN A O 1
ATOM 735 N N . VAL A 1 97 ? 5.340 2.193 -16.126 1.00 60.16 97 VAL A N 1
ATOM 736 C CA . VAL A 1 97 ? 5.102 0.879 -16.729 1.00 60.16 97 VAL A CA 1
ATOM 737 C C . VAL A 1 97 ? 3.892 0.989 -17.657 1.00 60.16 97 VAL A C 1
ATOM 739 O O . VAL A 1 97 ? 2.786 1.331 -17.226 1.00 60.16 97 VAL A O 1
ATOM 742 N N . SER A 1 98 ? 4.113 0.728 -18.947 1.00 52.16 98 SER A N 1
ATOM 743 C CA . SER A 1 98 ? 3.071 0.818 -19.978 1.00 52.16 98 SER A CA 1
ATOM 744 C C . SER A 1 98 ? 1.973 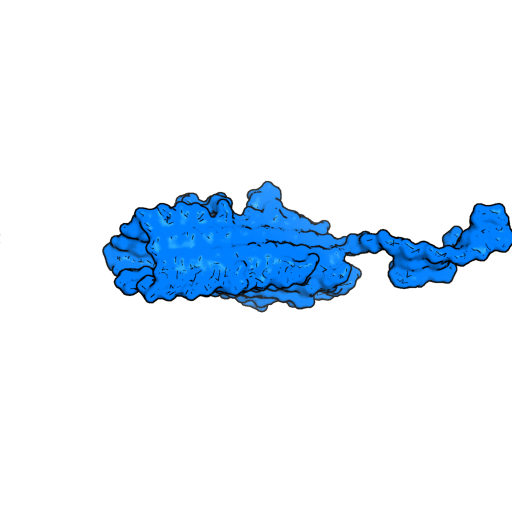-0.254 -19.799 1.00 52.16 98 SER A C 1
ATOM 746 O O . SER A 1 98 ? 2.198 -1.247 -19.107 1.00 52.16 98 SER A O 1
ATOM 748 N N . PRO A 1 99 ? 0.789 -0.110 -20.431 1.00 53.62 99 PRO A N 1
ATOM 749 C CA . PRO A 1 99 ? -0.325 -1.054 -20.269 1.00 53.62 99 PRO A CA 1
ATOM 750 C C . PRO A 1 99 ? -0.032 -2.498 -20.707 1.00 53.62 99 PRO A C 1
ATOM 752 O O . PRO A 1 99 ? -0.631 -3.431 -20.190 1.00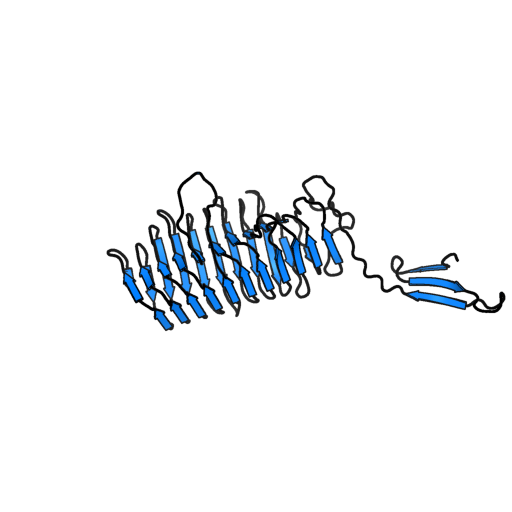 53.62 99 PRO A O 1
ATOM 755 N N . SER A 1 100 ? 0.889 -2.696 -21.652 1.00 51.50 100 SER A N 1
ATOM 756 C CA . SER A 1 100 ? 1.395 -4.018 -22.058 1.00 51.50 100 SER A CA 1
ATOM 757 C C . SER A 1 100 ? 2.800 -4.291 -21.520 1.00 51.50 100 SER A C 1
ATOM 759 O O . SER A 1 100 ? 3.495 -5.171 -22.026 1.00 51.50 100 SER A O 1
ATOM 761 N N . GLY A 1 101 ? 3.248 -3.456 -20.582 1.00 55.44 101 GLY A N 1
ATOM 762 C CA . GLY A 1 101 ? 4.608 -3.413 -20.093 1.00 55.44 101 GLY A CA 1
ATOM 763 C C . GLY A 1 101 ? 4.853 -4.371 -18.936 1.00 55.44 101 GLY A C 1
ATOM 764 O O . GLY A 1 101 ? 3.933 -4.666 -18.174 1.00 55.44 101 GLY A O 1
ATOM 765 N N . SER A 1 102 ? 6.094 -4.804 -18.737 1.00 59.62 102 SER A N 1
ATOM 766 C CA . SER A 1 102 ? 6.500 -5.410 -17.469 1.00 59.62 102 SER A CA 1
ATOM 767 C C . SER A 1 102 ? 7.797 -4.828 -16.922 1.00 59.62 102 SER A C 1
ATOM 769 O O . SER A 1 102 ? 8.753 -4.633 -17.667 1.00 59.62 102 SER A O 1
ATOM 771 N N . LEU A 1 103 ? 7.842 -4.585 -15.614 1.00 70.88 103 LEU A N 1
ATOM 772 C CA . LEU A 1 103 ? 9.060 -4.289 -14.863 1.00 70.88 103 LEU A CA 1
ATOM 773 C C . LEU A 1 103 ? 9.269 -5.408 -13.841 1.00 70.88 103 LEU A C 1
ATOM 775 O O . LEU A 1 103 ? 8.438 -5.588 -12.953 1.00 70.88 103 LEU A O 1
ATOM 779 N N . THR A 1 104 ? 10.366 -6.149 -13.965 1.00 65.75 104 THR A N 1
ATOM 780 C CA . THR A 1 104 ? 10.717 -7.243 -13.055 1.00 65.75 104 THR A CA 1
ATOM 781 C C . THR A 1 104 ? 12.080 -6.991 -12.428 1.00 65.75 104 THR A C 1
ATOM 783 O O . THR A 1 104 ? 13.055 -6.769 -13.146 1.00 65.75 104 THR A O 1
ATOM 786 N N . THR A 1 105 ? 12.174 -7.069 -11.101 1.00 67.81 105 THR A N 1
ATOM 787 C CA . THR A 1 105 ? 13.461 -7.069 -10.394 1.00 67.81 105 THR A CA 1
ATOM 788 C C . THR A 1 105 ? 13.796 -8.487 -9.933 1.00 67.81 105 THR A C 1
ATOM 790 O O . THR A 1 105 ? 12.998 -9.151 -9.275 1.00 67.81 105 THR A O 1
ATOM 793 N N . GLY A 1 106 ? 14.965 -8.982 -10.331 1.00 54.72 106 GLY A N 1
ATOM 794 C CA . GLY A 1 106 ? 15.530 -10.267 -9.955 1.00 54.72 106 GLY A CA 1
ATOM 795 C C . GLY A 1 106 ? 16.456 -10.099 -8.761 1.00 54.72 106 GLY A C 1
ATOM 796 O O . GLY A 1 106 ? 17.657 -9.961 -8.932 1.00 54.72 106 GLY A O 1
ATOM 797 N N . GLY A 1 107 ? 15.899 -10.116 -7.553 1.00 53.38 107 GLY A N 1
ATOM 798 C CA . GLY A 1 107 ? 16.677 -10.253 -6.323 1.00 53.38 107 GLY A CA 1
ATOM 799 C C . GLY A 1 107 ? 17.123 -8.954 -5.650 1.00 53.38 107 GLY A C 1
ATOM 800 O O . GLY A 1 107 ? 18.270 -8.843 -5.222 1.00 53.38 107 GLY A O 1
ATOM 801 N N . GLY A 1 108 ? 16.206 -7.999 -5.511 1.00 57.97 108 GLY A N 1
ATOM 802 C CA . GLY A 1 108 ? 16.409 -6.758 -4.768 1.00 57.97 108 GLY A CA 1
ATOM 803 C C . GLY A 1 108 ? 15.112 -5.963 -4.624 1.00 57.97 108 GLY A C 1
ATOM 804 O O . GLY A 1 108 ? 14.124 -6.247 -5.306 1.00 57.97 108 GLY A O 1
ATOM 805 N N . GLY A 1 109 ? 15.109 -4.967 -3.739 1.00 67.88 109 GLY A N 1
ATOM 806 C CA . GLY A 1 109 ? 13.953 -4.102 -3.496 1.00 67.88 109 GLY A CA 1
ATOM 807 C C . GLY A 1 109 ? 13.864 -2.911 -4.459 1.00 67.88 109 GLY A C 1
ATOM 808 O O . GLY A 1 109 ? 14.848 -2.518 -5.092 1.00 67.88 109 GLY A O 1
ATOM 809 N N . VAL A 1 110 ? 12.687 -2.290 -4.546 1.00 75.69 110 VAL A N 1
ATOM 810 C CA . VAL A 1 110 ? 12.469 -1.022 -5.264 1.00 75.69 110 VAL A CA 1
ATOM 811 C C . VAL A 1 110 ? 12.336 0.100 -4.242 1.00 75.69 110 VAL A C 1
ATOM 813 O O . VAL A 1 110 ? 11.439 0.078 -3.409 1.00 75.69 110 VAL A O 1
ATOM 816 N N . VAL A 1 111 ? 13.201 1.111 -4.301 1.00 69.50 111 VAL A N 1
ATOM 817 C CA . VAL A 1 111 ? 13.164 2.250 -3.373 1.00 69.50 111 VAL A CA 1
ATOM 818 C C . VAL A 1 111 ? 12.961 3.552 -4.130 1.00 69.50 111 VAL A C 1
ATOM 820 O O . VAL A 1 111 ? 13.766 3.914 -4.987 1.00 69.50 111 VAL A O 1
ATOM 823 N N . LEU A 1 112 ? 11.909 4.285 -3.787 1.00 75.00 112 LEU A N 1
ATOM 824 C CA . LEU A 1 112 ? 11.602 5.597 -4.333 1.00 75.00 112 LEU A CA 1
ATOM 825 C C . LEU A 1 112 ? 12.108 6.667 -3.366 1.00 75.00 112 LEU A C 1
ATOM 827 O O . LEU A 1 112 ? 11.784 6.660 -2.176 1.00 75.00 112 LEU A O 1
ATOM 831 N N . SER A 1 113 ? 12.875 7.613 -3.903 1.00 69.69 113 SER A N 1
ATOM 832 C CA . SER A 1 113 ? 13.416 8.762 -3.176 1.00 69.69 113 SER A CA 1
ATOM 833 C C . SER A 1 113 ? 14.361 8.394 -2.017 1.00 69.69 113 SER A C 1
ATOM 835 O O . SER A 1 113 ? 14.101 8.647 -0.836 1.00 69.69 113 SER A O 1
ATOM 837 N N . ARG A 1 114 ? 15.519 7.809 -2.376 1.00 66.69 114 ARG A N 1
ATOM 838 C CA . ARG A 1 114 ? 16.625 7.486 -1.446 1.00 66.69 114 ARG A CA 1
ATOM 839 C C . ARG A 1 114 ? 17.350 8.714 -0.876 1.00 66.69 114 ARG A C 1
ATOM 841 O O . ARG A 1 114 ? 18.183 8.568 0.016 1.00 66.69 114 ARG A O 1
ATOM 848 N N . THR A 1 115 ? 17.106 9.924 -1.383 1.00 62.88 115 THR A N 1
ATOM 849 C CA . THR A 1 115 ? 17.711 11.163 -0.863 1.00 62.88 115 THR A CA 1
ATOM 850 C C . THR A 1 115 ? 16.635 12.185 -0.520 1.00 62.88 115 THR A C 1
ATOM 852 O O . THR A 1 115 ? 15.573 12.217 -1.128 1.00 62.88 115 THR A O 1
ATOM 855 N N . SER A 1 116 ? 16.907 13.055 0.454 1.00 66.69 116 SER A N 1
ATOM 856 C CA . SER A 1 116 ? 15.936 14.057 0.921 1.00 66.69 116 SER A CA 1
ATOM 857 C C . SER A 1 116 ? 15.621 15.162 -0.091 1.00 66.69 116 SER A C 1
ATOM 859 O O . SER A 1 116 ? 14.724 15.963 0.144 1.00 66.69 116 SER A O 1
ATOM 861 N N . THR A 1 117 ? 16.362 15.233 -1.199 1.00 63.72 117 THR A N 1
ATOM 862 C CA . THR A 1 117 ? 16.212 16.265 -2.235 1.00 63.72 117 THR A CA 1
ATOM 863 C C . THR A 1 117 ? 15.590 15.742 -3.527 1.00 63.72 117 THR A C 1
ATOM 865 O O . THR A 1 117 ? 15.362 16.539 -4.431 1.00 63.72 117 THR A O 1
ATOM 868 N N . SER A 1 118 ? 15.383 14.428 -3.661 1.00 60.81 118 SER A N 1
ATOM 869 C CA . SER A 1 118 ? 14.766 13.833 -4.851 1.00 60.81 118 SER A CA 1
ATOM 870 C C . SER A 1 118 ? 13.262 13.672 -4.664 1.00 60.81 118 SER A C 1
ATOM 872 O O . SER A 1 118 ? 12.820 13.237 -3.605 1.00 60.81 118 SER A O 1
ATOM 874 N N . GLU A 1 119 ? 12.491 13.958 -5.705 1.00 70.75 119 GLU A N 1
ATOM 875 C CA . GLU A 1 119 ? 11.102 13.518 -5.824 1.00 70.75 119 GLU A CA 1
ATOM 876 C C . GLU A 1 119 ? 11.073 12.333 -6.790 1.00 70.75 119 GLU A C 1
ATOM 878 O O . GLU A 1 119 ? 11.731 12.367 -7.830 1.00 70.75 119 GLU A O 1
ATOM 883 N N . ALA A 1 120 ? 10.390 11.255 -6.418 1.00 69.94 120 ALA A N 1
ATOM 884 C CA . ALA A 1 120 ? 10.341 10.037 -7.221 1.00 69.94 120 ALA A CA 1
ATOM 885 C C . ALA A 1 120 ? 8.896 9.624 -7.480 1.00 69.94 120 ALA A C 1
ATOM 887 O O . ALA A 1 120 ? 8.069 9.664 -6.574 1.00 69.94 120 ALA A O 1
ATOM 888 N N . GLU A 1 121 ? 8.610 9.179 -8.696 1.00 75.44 121 GLU A N 1
ATOM 889 C CA . GLU A 1 121 ? 7.272 8.749 -9.094 1.00 75.44 121 GLU A CA 1
ATOM 890 C C . GLU A 1 121 ? 7.361 7.398 -9.807 1.00 75.44 121 GLU A C 1
ATOM 892 O O . GLU A 1 121 ? 8.223 7.192 -10.662 1.00 75.44 121 GLU A O 1
ATOM 897 N N . LEU A 1 122 ? 6.482 6.462 -9.457 1.00 80.00 122 LEU A N 1
ATOM 898 C CA . LEU A 1 122 ? 6.315 5.206 -10.184 1.00 80.00 122 LEU A CA 1
ATOM 899 C C . LEU A 1 122 ? 4.844 5.016 -10.536 1.00 80.00 122 LEU A C 1
ATOM 901 O O . LEU A 1 122 ? 4.003 4.979 -9.645 1.00 80.00 122 LEU A O 1
ATOM 905 N N . VAL A 1 123 ? 4.544 4.838 -11.820 1.00 77.88 123 VAL A N 1
ATOM 906 C CA . VAL A 1 123 ? 3.179 4.637 -12.317 1.00 77.88 123 VAL A CA 1
ATOM 907 C C . VAL A 1 123 ? 3.060 3.278 -13.001 1.00 77.88 123 VAL A C 1
ATOM 909 O O . VAL A 1 123 ? 3.827 2.965 -13.909 1.00 77.88 123 VAL A O 1
ATOM 912 N N . VAL A 1 124 ? 2.066 2.480 -12.615 1.00 81.06 124 VAL A N 1
ATOM 913 C CA . VAL A 1 124 ? 1.686 1.219 -13.265 1.00 81.06 124 VAL A CA 1
ATOM 914 C C . VAL A 1 124 ? 0.280 1.379 -13.841 1.00 81.06 124 VAL A C 1
ATOM 916 O O . VAL A 1 124 ? -0.705 1.463 -13.108 1.00 81.06 124 VAL A O 1
ATOM 919 N N . ALA A 1 125 ? 0.192 1.453 -15.172 1.00 77.00 125 ALA A N 1
ATOM 920 C CA . ALA A 1 125 ? -1.038 1.797 -15.890 1.00 77.00 125 ALA A CA 1
ATOM 921 C C . ALA A 1 125 ? -1.575 0.650 -16.767 1.00 77.00 125 ALA A C 1
ATOM 923 O O . ALA A 1 125 ? -1.990 0.873 -17.902 1.00 77.00 125 ALA A O 1
ATOM 924 N N . GLY A 1 126 ? -1.536 -0.591 -16.270 1.00 67.88 126 GLY A N 1
ATOM 925 C CA . GLY A 1 126 ? -2.084 -1.776 -16.954 1.00 67.88 126 GLY A CA 1
ATOM 926 C C . GLY A 1 126 ? -1.118 -2.954 -17.080 1.00 67.88 126 GLY A C 1
ATOM 927 O O . GLY A 1 126 ? -1.570 -4.086 -17.228 1.00 67.88 126 GLY A O 1
ATOM 928 N N . GLY A 1 127 ? 0.187 -2.695 -16.986 1.00 69.56 127 GLY A N 1
ATOM 929 C CA . GLY A 1 127 ? 1.239 -3.706 -17.078 1.00 69.56 127 GLY A CA 1
ATOM 930 C C . GLY A 1 127 ? 1.468 -4.508 -15.792 1.00 69.56 127 GLY A C 1
ATOM 931 O O . GLY A 1 127 ? 0.688 -4.445 -14.842 1.00 69.56 127 GLY A O 1
ATOM 932 N N . ARG A 1 128 ? 2.572 -5.261 -15.750 1.00 77.88 128 ARG A N 1
ATOM 933 C CA . ARG A 1 128 ? 2.998 -6.035 -14.574 1.00 77.88 128 ARG A CA 1
ATOM 934 C C . ARG A 1 128 ? 4.234 -5.425 -13.916 1.00 77.88 128 ARG A C 1
ATOM 936 O O . ARG A 1 128 ? 5.279 -5.322 -14.548 1.00 77.88 128 ARG A O 1
ATOM 943 N N . LEU A 1 129 ? 4.148 -5.094 -12.634 1.00 82.69 129 LEU A N 1
ATOM 944 C CA . LEU A 1 129 ? 5.302 -4.836 -11.776 1.00 82.69 129 LEU A CA 1
ATOM 945 C C . LEU A 1 129 ? 5.539 -6.064 -10.895 1.00 82.69 129 LEU A C 1
ATOM 947 O O . LEU A 1 129 ? 4.636 -6.515 -10.196 1.00 82.69 129 LEU A O 1
ATOM 951 N N . GLU A 1 130 ? 6.742 -6.622 -10.915 1.00 82.62 130 GLU A N 1
ATOM 952 C CA . GLU A 1 130 ? 7.102 -7.761 -10.076 1.00 82.62 130 GLU A CA 1
ATOM 953 C C . GLU A 1 130 ? 8.444 -7.537 -9.390 1.00 82.62 130 GLU A C 1
ATOM 955 O O . GLU A 1 130 ? 9.473 -7.400 -10.047 1.00 82.62 130 GLU A O 1
A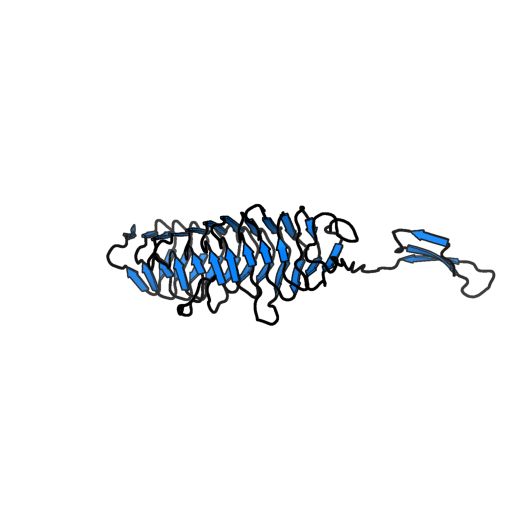TOM 960 N N . ILE A 1 131 ? 8.434 -7.543 -8.061 1.00 81.19 131 ILE A N 1
ATOM 961 C CA . ILE A 1 131 ? 9.645 -7.513 -7.246 1.00 81.19 131 ILE A CA 1
ATOM 962 C C . ILE A 1 131 ? 9.863 -8.913 -6.691 1.00 81.19 131 ILE A C 1
ATOM 964 O O . ILE A 1 131 ? 9.121 -9.359 -5.812 1.00 81.19 131 ILE A O 1
ATOM 968 N N . GLN A 1 132 ? 10.856 -9.625 -7.219 1.00 80.38 132 GLN A N 1
ATOM 969 C CA . GLN A 1 132 ? 11.192 -10.962 -6.741 1.00 80.38 132 GLN A CA 1
ATOM 970 C C . GLN A 1 132 ? 12.063 -10.881 -5.488 1.00 80.38 132 GLN A C 1
ATOM 972 O O . GLN A 1 132 ? 12.845 -9.946 -5.312 1.00 80.38 132 GLN A O 1
ATOM 977 N N . ALA A 1 133 ? 11.946 -11.894 -4.631 1.00 73.00 133 ALA A N 1
ATOM 978 C CA . ALA A 1 133 ? 12.805 -12.022 -3.467 1.00 73.00 133 ALA A CA 1
ATOM 979 C C . ALA A 1 133 ? 14.267 -12.226 -3.888 1.00 73.00 133 ALA A C 1
ATOM 981 O O . ALA A 1 133 ? 14.564 -12.996 -4.805 1.00 73.00 133 ALA A O 1
ATOM 982 N N . ASP A 1 134 ? 15.178 -11.565 -3.185 1.00 68.31 134 ASP A N 1
ATOM 983 C CA . ASP A 1 134 ? 16.605 -11.845 -3.233 1.00 68.31 134 ASP A CA 1
ATOM 984 C C . ASP A 1 134 ? 16.944 -13.183 -2.556 1.00 68.31 134 ASP A C 1
ATOM 986 O O . ASP A 1 134 ? 16.089 -13.887 -2.007 1.00 68.31 134 ASP A O 1
ATOM 990 N N . ALA A 1 135 ? 18.229 -13.541 -2.576 1.00 62.78 135 ALA A N 1
ATOM 991 C CA . ALA A 1 135 ? 18.726 -14.753 -1.926 1.00 62.78 135 ALA A CA 1
ATOM 992 C C . ALA A 1 135 ? 18.467 -14.789 -0.403 1.00 62.78 135 ALA A C 1
ATOM 994 O O . ALA A 1 135 ? 18.545 -15.859 0.203 1.00 62.78 135 ALA A O 1
ATOM 995 N N . ASN A 1 136 ? 18.157 -13.644 0.211 1.00 60.03 136 ASN A N 1
ATOM 996 C CA . ASN A 1 136 ? 17.838 -13.494 1.627 1.00 60.03 136 ASN A CA 1
ATOM 997 C C . ASN A 1 136 ? 16.322 -13.413 1.891 1.00 60.03 136 ASN A C 1
ATOM 999 O O . ASN A 1 136 ? 15.918 -13.292 3.048 1.00 60.03 136 ASN A O 1
ATOM 1003 N N . GLY A 1 137 ? 15.479 -13.501 0.856 1.00 61.62 137 GLY A N 1
ATOM 1004 C CA . GLY A 1 137 ? 14.026 -13.387 0.971 1.00 61.62 137 GLY A CA 1
ATOM 1005 C C . GLY A 1 137 ? 13.486 -11.950 0.950 1.00 61.62 137 GLY A C 1
ATOM 1006 O O . GLY A 1 137 ? 12.293 -11.768 1.187 1.00 61.62 137 GLY A O 1
ATOM 1007 N N . ALA A 1 138 ? 14.323 -10.942 0.695 1.00 65.50 138 ALA A N 1
ATOM 1008 C CA . ALA A 1 138 ? 13.943 -9.535 0.632 1.00 65.50 138 ALA A CA 1
ATOM 1009 C C . ALA A 1 138 ? 13.497 -9.151 -0.788 1.00 65.50 138 ALA A C 1
ATOM 1011 O O . ALA A 1 138 ? 14.222 -9.352 -1.758 1.00 65.50 138 ALA A O 1
ATOM 1012 N N . GLY A 1 139 ? 12.293 -8.598 -0.913 1.00 72.69 139 GLY A N 1
ATOM 1013 C CA . GLY A 1 139 ? 11.683 -8.174 -2.180 1.00 72.69 139 GLY A CA 1
ATOM 1014 C C . GLY A 1 139 ? 10.760 -6.986 -1.941 1.00 72.69 139 GLY A C 1
ATOM 1015 O O . GLY A 1 139 ? 9.602 -6.990 -2.362 1.00 72.69 139 GLY A O 1
ATOM 1016 N N . ASP A 1 140 ? 11.256 -6.033 -1.154 1.00 80.00 140 ASP A N 1
ATOM 1017 C CA . ASP A 1 140 ? 10.473 -4.933 -0.607 1.00 80.00 140 ASP A CA 1
ATOM 1018 C C . ASP A 1 140 ? 10.346 -3.781 -1.604 1.00 80.00 140 ASP A C 1
ATOM 1020 O O . ASP A 1 140 ? 11.240 -3.504 -2.404 1.00 80.00 140 ASP A O 1
ATOM 1024 N N . MET A 1 141 ? 9.247 -3.049 -1.498 1.00 85.44 141 MET A N 1
ATOM 1025 C CA . MET A 1 141 ? 9.074 -1.745 -2.108 1.00 85.44 141 MET A CA 1
ATOM 1026 C C . MET A 1 141 ? 9.031 -0.679 -1.014 1.00 85.44 141 MET A C 1
ATOM 1028 O O . MET A 1 141 ? 8.273 -0.795 -0.054 1.00 85.44 141 MET A O 1
ATOM 1032 N N . ILE A 1 142 ? 9.820 0.381 -1.162 1.00 83.19 142 ILE A N 1
ATOM 1033 C CA . ILE A 1 142 ? 9.835 1.525 -0.250 1.00 83.19 142 ILE A CA 1
ATOM 1034 C C . ILE A 1 142 ? 9.429 2.776 -1.027 1.00 83.19 142 ILE A C 1
ATOM 1036 O O . ILE A 1 142 ? 10.126 3.178 -1.956 1.00 83.19 142 ILE A O 1
ATOM 1040 N N . VAL A 1 143 ? 8.328 3.415 -0.635 1.00 84.62 143 VAL A N 1
ATOM 1041 C CA . VAL A 1 143 ? 7.849 4.675 -1.220 1.00 84.62 143 VAL A CA 1
ATOM 1042 C C . VAL A 1 143 ? 8.193 5.825 -0.285 1.00 84.62 143 VAL A C 1
ATOM 1044 O O . VAL A 1 143 ? 7.645 5.937 0.808 1.00 84.62 143 VAL A O 1
ATOM 1047 N N . GLY A 1 144 ? 9.121 6.681 -0.706 1.00 77.94 144 GLY A N 1
ATOM 1048 C CA . GLY A 1 144 ? 9.545 7.837 0.074 1.00 77.94 144 GLY A CA 1
ATOM 1049 C C . GLY A 1 144 ? 10.428 7.395 1.229 1.00 77.94 144 GLY A C 1
ATOM 1050 O O . GLY A 1 144 ? 10.010 7.411 2.384 1.00 77.94 144 GLY A O 1
ATOM 1051 N N . GLU A 1 145 ? 11.658 6.972 0.942 1.00 79.44 145 GLU A N 1
ATOM 1052 C CA . GLU A 1 145 ? 12.606 6.594 1.997 1.00 79.44 145 GLU A CA 1
ATOM 1053 C C . GLU A 1 145 ? 13.094 7.830 2.768 1.00 79.44 145 GLU A C 1
ATOM 1055 O O . GLU A 1 145 ? 13.020 7.864 3.996 1.00 79.44 145 GLU A O 1
ATOM 1060 N N . ARG A 1 146 ? 13.578 8.855 2.052 1.00 73.50 146 ARG A N 1
ATOM 1061 C CA . ARG A 1 146 ? 14.134 10.090 2.640 1.00 73.50 146 ARG A CA 1
ATOM 1062 C C . ARG A 1 146 ? 13.560 11.380 2.061 1.00 73.50 146 ARG A C 1
ATOM 1064 O O . ARG A 1 146 ? 13.587 12.392 2.756 1.00 73.50 146 ARG A O 1
ATOM 1071 N N . GLY A 1 147 ? 13.082 11.371 0.821 1.00 73.75 147 GLY A N 1
ATOM 1072 C CA . GLY A 1 147 ? 12.397 12.502 0.189 1.00 73.75 147 GLY A CA 1
ATOM 1073 C C . GLY A 1 147 ? 10.959 12.150 -0.212 1.00 73.75 147 GLY A C 1
ATOM 1074 O O . GLY A 1 147 ? 10.502 11.040 0.074 1.00 73.75 147 GLY A O 1
ATOM 1075 N N . PRO A 1 148 ? 10.226 13.089 -0.835 1.00 80.00 148 PRO A N 1
ATOM 1076 C CA . PRO A 1 148 ? 8.866 12.846 -1.302 1.00 80.00 148 PRO A CA 1
ATOM 1077 C C . PRO A 1 148 ? 8.838 11.776 -2.402 1.00 80.00 148 PRO A C 1
ATOM 1079 O O . PRO A 1 148 ? 9.730 11.731 -3.256 1.00 80.00 148 PRO A O 1
ATOM 1082 N N . ALA A 1 149 ? 7.819 10.918 -2.388 1.00 80.12 149 ALA A N 1
ATOM 1083 C CA . ALA A 1 149 ? 7.588 9.970 -3.471 1.00 80.12 149 ALA A CA 1
ATOM 1084 C C . ALA A 1 149 ? 6.112 9.628 -3.679 1.00 80.12 149 ALA A C 1
ATOM 1086 O O . ALA A 1 149 ? 5.345 9.561 -2.718 1.00 80.12 149 ALA A O 1
ATOM 1087 N N . THR A 1 150 ? 5.771 9.310 -4.925 1.00 84.06 150 THR A N 1
ATOM 1088 C CA . THR A 1 150 ? 4.431 8.896 -5.341 1.00 84.06 150 THR A CA 1
ATOM 1089 C C . THR A 1 150 ? 4.475 7.532 -6.025 1.00 84.06 150 THR A C 1
ATOM 1091 O O . THR A 1 150 ? 5.339 7.272 -6.864 1.00 84.06 150 THR A O 1
ATOM 1094 N N . PHE A 1 151 ? 3.540 6.650 -5.680 1.00 88.00 151 PHE A N 1
ATOM 1095 C CA . PHE A 1 151 ? 3.284 5.411 -6.412 1.00 88.00 151 PHE A CA 1
ATOM 1096 C C . PHE A 1 151 ? 1.826 5.365 -6.865 1.00 88.00 151 PHE A C 1
ATOM 1098 O O . PHE A 1 151 ? 0.923 5.428 -6.036 1.00 88.00 151 PHE A O 1
ATOM 1105 N N . THR A 1 152 ? 1.597 5.209 -8.164 1.00 85.75 152 THR A N 1
ATOM 1106 C CA . THR A 1 152 ? 0.255 5.169 -8.748 1.00 85.75 152 THR A CA 1
ATOM 1107 C C . THR A 1 152 ? 0.030 3.837 -9.457 1.00 85.75 152 THR A C 1
ATOM 1109 O O . THR A 1 152 ? 0.782 3.466 -10.356 1.00 85.75 152 THR A O 1
ATOM 1112 N N . LEU A 1 153 ? -1.032 3.126 -9.093 1.00 84.31 153 LEU A N 1
ATOM 1113 C CA . LEU A 1 153 ? -1.492 1.893 -9.724 1.00 84.31 153 LEU A CA 1
ATOM 1114 C C . LEU A 1 153 ? -2.929 2.101 -10.214 1.00 84.31 153 LEU A C 1
ATOM 1116 O O . LEU A 1 153 ? -3.865 2.145 -9.418 1.00 84.31 153 LEU A O 1
ATOM 1120 N N . THR A 1 154 ? -3.105 2.253 -11.527 1.00 85.06 154 THR A N 1
ATOM 1121 C CA . THR A 1 154 ? -4.428 2.503 -12.132 1.00 85.06 154 THR A CA 1
ATOM 1122 C C . THR A 1 154 ? -5.017 1.274 -12.818 1.00 85.06 154 THR A C 1
ATOM 1124 O O . THR A 1 154 ? -6.226 1.199 -13.016 1.00 85.06 154 THR A O 1
ATOM 1127 N N . ALA A 1 155 ? -4.175 0.311 -13.198 1.00 76.12 155 ALA A N 1
ATOM 1128 C CA . ALA A 1 155 ? -4.561 -0.975 -13.770 1.00 76.12 155 ALA A CA 1
ATOM 1129 C C . ALA A 1 155 ? -3.361 -1.938 -13.763 1.00 76.12 155 ALA A C 1
ATOM 1131 O O . ALA A 1 155 ? -2.214 -1.513 -13.613 1.00 76.12 155 ALA A O 1
ATOM 1132 N N . GLY A 1 156 ? -3.607 -3.224 -14.025 1.00 78.88 156 GLY A N 1
ATOM 1133 C CA . GLY A 1 156 ? -2.554 -4.237 -14.152 1.00 78.88 156 GLY A CA 1
ATOM 1134 C C . GLY A 1 156 ? -2.268 -4.982 -12.852 1.00 78.88 156 GLY A C 1
ATOM 1135 O O . GLY A 1 156 ? -3.121 -5.049 -11.970 1.00 78.88 156 GLY A O 1
ATOM 1136 N N . GLU A 1 157 ? -1.082 -5.573 -12.740 1.00 81.19 157 GLU A N 1
ATOM 1137 C CA . GLU A 1 157 ? -0.706 -6.403 -11.591 1.00 81.19 157 GLU A CA 1
ATOM 1138 C C . GLU A 1 157 ? 0.607 -5.918 -10.975 1.00 81.19 157 GLU A C 1
ATOM 1140 O O . GLU A 1 157 ? 1.626 -5.845 -11.652 1.00 81.19 157 GLU A O 1
ATOM 1145 N N . THR A 1 158 ? 0.618 -5.645 -9.676 1.00 85.81 158 THR A N 1
ATOM 1146 C CA . THR A 1 158 ? 1.840 -5.430 -8.900 1.00 85.81 158 THR A CA 1
ATOM 1147 C C . THR A 1 158 ? 2.002 -6.559 -7.892 1.00 85.81 158 THR A C 1
ATOM 1149 O O . THR A 1 158 ? 1.137 -6.746 -7.041 1.00 85.81 158 THR A O 1
ATOM 1152 N N . ARG A 1 159 ? 3.101 -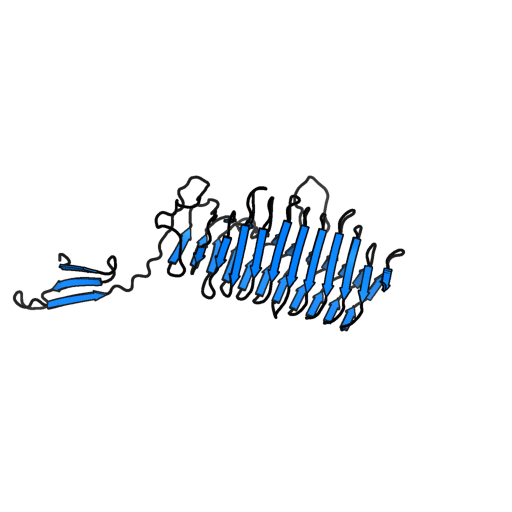7.315 -7.971 1.00 86.31 159 ARG A N 1
ATOM 1153 C CA . ARG A 1 159 ? 3.436 -8.387 -7.024 1.00 86.31 159 ARG A CA 1
ATOM 1154 C C . ARG A 1 159 ? 4.764 -8.110 -6.350 1.00 86.31 159 ARG A C 1
ATOM 1156 O O . ARG A 1 159 ? 5.794 -8.030 -7.016 1.00 86.31 159 ARG A O 1
ATOM 1163 N N . LEU A 1 160 ? 4.739 -8.003 -5.032 1.00 85.19 160 LEU A N 1
ATOM 1164 C CA . LEU A 1 160 ? 5.921 -7.831 -4.206 1.00 85.19 160 LEU A CA 1
ATOM 1165 C C . LEU A 1 160 ? 6.149 -9.121 -3.425 1.00 85.19 160 LEU A C 1
ATOM 1167 O O . LEU A 1 160 ? 5.265 -9.577 -2.697 1.00 85.19 160 LEU A O 1
ATOM 1171 N N . ALA A 1 161 ? 7.333 -9.714 -3.562 1.00 81.06 161 ALA A N 1
ATOM 1172 C CA . ALA A 1 161 ? 7.712 -10.850 -2.729 1.00 81.06 161 ALA A CA 1
ATOM 1173 C C . ALA A 1 161 ? 7.885 -10.446 -1.251 1.00 81.06 161 ALA A C 1
ATOM 1175 O O . ALA A 1 161 ? 7.720 -11.282 -0.361 1.00 81.06 161 ALA A O 1
ATOM 1176 N N . GLY A 1 162 ? 8.202 -9.173 -1.001 1.00 78.62 162 GLY A N 1
ATOM 1177 C CA . GLY A 1 162 ? 8.349 -8.576 0.320 1.00 78.62 162 GLY A CA 1
ATOM 1178 C C . GLY A 1 162 ? 7.264 -7.549 0.660 1.00 78.62 162 GLY A C 1
ATOM 1179 O O . GLY A 1 162 ? 6.108 -7.649 0.241 1.00 78.62 162 GLY A O 1
ATOM 1180 N N . ASN A 1 163 ? 7.637 -6.572 1.477 1.00 79.62 163 ASN A N 1
ATOM 1181 C CA . ASN A 1 163 ? 6.751 -5.573 2.065 1.00 79.62 163 ASN A CA 1
ATOM 1182 C C . ASN A 1 163 ? 6.624 -4.328 1.178 1.00 79.62 163 ASN A C 1
ATOM 1184 O O . ASN A 1 163 ? 7.592 -3.923 0.545 1.00 79.62 163 ASN A O 1
ATOM 1188 N N . LEU A 1 164 ? 5.472 -3.655 1.206 1.00 85.81 164 LEU A N 1
ATOM 1189 C CA . LEU A 1 164 ? 5.359 -2.259 0.777 1.00 85.81 164 LEU A CA 1
ATOM 1190 C C . LEU A 1 164 ? 5.435 -1.363 2.016 1.00 85.81 164 LEU A C 1
ATOM 1192 O O . LEU A 1 164 ? 4.554 -1.400 2.871 1.00 85.81 164 LEU A O 1
ATOM 1196 N N . THR A 1 165 ? 6.486 -0.558 2.119 1.00 84.25 165 THR A N 1
ATOM 1197 C CA . THR A 1 165 ? 6.682 0.405 3.210 1.00 84.25 165 THR A CA 1
ATOM 1198 C C . THR A 1 165 ? 6.655 1.821 2.659 1.00 84.25 165 THR A C 1
ATOM 1200 O O . THR A 1 165 ? 7.208 2.085 1.596 1.00 84.25 165 THR A O 1
ATOM 1203 N N . SER A 1 166 ? 6.047 2.755 3.381 1.00 82.19 166 SER A N 1
ATOM 1204 C CA . SER A 1 166 ? 6.002 4.158 2.972 1.00 82.19 166 SER A CA 1
ATOM 1205 C C . SER A 1 166 ? 6.422 5.113 4.084 1.00 82.19 166 SER A C 1
ATOM 1207 O O . SER A 1 166 ? 6.237 4.835 5.273 1.00 82.19 166 SER A O 1
ATOM 1209 N N . ALA A 1 167 ? 6.984 6.250 3.669 1.00 78.94 167 ALA A N 1
ATOM 1210 C CA . ALA A 1 167 ? 7.352 7.369 4.528 1.00 78.94 167 ALA A CA 1
ATOM 1211 C C . ALA A 1 167 ? 8.232 6.951 5.724 1.00 78.94 167 ALA A C 1
ATOM 1213 O O . ALA A 1 167 ? 7.813 6.988 6.884 1.00 78.94 167 ALA A O 1
ATOM 1214 N N . VAL A 1 168 ? 9.455 6.499 5.428 1.00 76.50 168 VAL A N 1
ATOM 1215 C CA . VAL A 1 168 ? 10.355 5.897 6.425 1.00 76.50 168 VAL A CA 1
ATOM 1216 C C . VAL A 1 168 ? 11.027 6.955 7.292 1.00 76.50 168 VAL A C 1
ATOM 1218 O O . VAL A 1 168 ? 10.655 7.077 8.443 1.00 76.50 168 VAL A O 1
ATOM 1221 N N . PHE A 1 169 ? 11.980 7.743 6.786 1.00 76.69 169 PHE A N 1
ATOM 1222 C CA . PHE A 1 169 ? 12.798 8.641 7.620 1.00 76.69 169 PHE A CA 1
ATOM 1223 C C . PHE A 1 169 ? 12.231 10.070 7.697 1.00 76.69 169 PHE A C 1
ATOM 1225 O O . PHE A 1 169 ? 12.913 11.033 7.341 1.00 76.69 169 PHE A O 1
ATOM 1232 N N . GLY A 1 170 ? 10.971 10.214 8.122 1.00 74.69 170 GLY A N 1
ATOM 1233 C CA . GLY A 1 170 ? 10.293 11.519 8.217 1.00 74.69 170 GLY A CA 1
ATOM 1234 C C . GLY A 1 170 ? 9.901 12.135 6.866 1.00 74.69 170 GLY A C 1
ATOM 1235 O O . GLY A 1 170 ? 9.573 13.318 6.786 1.00 74.69 170 GLY A O 1
ATOM 1236 N N . SER A 1 171 ? 9.968 11.344 5.799 1.00 81.81 171 SER A N 1
ATOM 1237 C CA . SER A 1 171 ? 9.585 11.693 4.430 1.00 81.81 171 SER A CA 1
ATOM 1238 C C . SER A 1 171 ? 8.062 11.739 4.245 1.00 81.81 171 SER A C 1
ATOM 1240 O O . SER A 1 171 ? 7.292 11.424 5.155 1.00 81.81 171 SER A O 1
ATOM 1242 N N . ARG A 1 172 ? 7.623 12.130 3.042 1.00 83.50 172 ARG A N 1
ATOM 1243 C CA . ARG A 1 172 ? 6.221 12.058 2.619 1.00 83.50 172 ARG A CA 1
ATOM 1244 C C . ARG A 1 172 ? 6.055 11.035 1.500 1.00 83.50 172 ARG A C 1
ATOM 1246 O O . ARG A 1 172 ? 6.878 10.994 0.588 1.00 83.50 172 ARG A O 1
ATOM 1253 N N . ALA A 1 173 ? 4.996 10.243 1.559 1.00 81.88 173 ALA A N 1
ATOM 1254 C CA . ALA A 1 173 ? 4.662 9.260 0.542 1.00 81.88 173 ALA A CA 1
ATOM 1255 C C . ALA A 1 173 ? 3.185 9.355 0.155 1.00 81.88 173 ALA A C 1
ATOM 1257 O O . ALA A 1 173 ? 2.325 9.430 1.030 1.00 81.88 173 ALA A O 1
ATOM 1258 N N . THR A 1 174 ? 2.908 9.304 -1.143 1.00 87.25 174 THR A N 1
ATOM 1259 C CA . THR A 1 174 ? 1.548 9.229 -1.685 1.00 87.25 174 THR A CA 1
ATOM 1260 C C . THR A 1 174 ? 1.402 7.936 -2.474 1.00 87.25 174 THR A C 1
ATOM 1262 O O . THR A 1 174 ? 2.241 7.622 -3.316 1.00 87.25 174 THR A O 1
ATOM 1265 N N . ILE A 1 175 ? 0.354 7.164 -2.204 1.00 87.06 175 ILE A N 1
ATOM 1266 C CA . ILE A 1 175 ? 0.033 5.947 -2.943 1.00 87.06 175 ILE A CA 1
ATOM 1267 C C . ILE A 1 175 ? -1.404 6.036 -3.455 1.00 87.06 175 ILE A C 1
ATOM 1269 O O . ILE A 1 175 ? -2.352 6.068 -2.674 1.00 87.06 175 ILE A O 1
ATOM 1273 N N . GLU A 1 176 ? -1.564 6.048 -4.773 1.00 87.50 176 GLU A N 1
ATOM 1274 C CA . GLU A 1 176 ? -2.859 6.102 -5.450 1.00 87.50 176 GLU A CA 1
ATOM 1275 C C . GLU A 1 176 ? -3.141 4.761 -6.125 1.00 87.50 176 GLU A C 1
ATOM 1277 O O . GLU A 1 176 ? -2.479 4.388 -7.089 1.00 87.50 176 GLU A O 1
ATOM 1282 N N . HIS A 1 177 ? -4.133 4.024 -5.638 1.00 84.50 177 HIS A N 1
ATOM 1283 C CA . HIS A 1 177 ? -4.520 2.725 -6.172 1.00 84.50 177 HIS A CA 1
ATOM 1284 C C . HIS A 1 177 ? -5.967 2.793 -6.664 1.00 84.50 177 HIS A C 1
ATOM 1286 O O . HIS A 1 177 ? -6.913 2.686 -5.890 1.00 84.50 177 HIS A O 1
ATOM 1292 N N . SER A 1 178 ? -6.144 3.007 -7.964 1.00 83.19 178 SER A N 1
ATOM 1293 C CA . SER A 1 178 ? -7.453 3.195 -8.604 1.00 83.19 178 SER A CA 1
ATOM 1294 C C . SER A 1 178 ? -7.864 2.048 -9.536 1.00 83.19 178 SER A C 1
ATOM 1296 O O . SER A 1 178 ? -8.898 2.121 -10.186 1.00 83.19 178 SER A O 1
ATOM 1298 N N . GLY A 1 179 ? -7.081 0.973 -9.613 1.00 74.06 179 GLY A N 1
ATOM 1299 C CA . GLY A 1 179 ? -7.446 -0.231 -10.359 1.00 74.06 179 GLY A CA 1
ATOM 1300 C C . GLY A 1 179 ? -6.306 -1.242 -10.417 1.00 74.06 179 GLY A C 1
ATOM 1301 O O . GLY A 1 179 ? -5.177 -0.929 -10.060 1.00 74.06 179 GLY A O 1
ATOM 1302 N N . GLY A 1 180 ? -6.580 -2.457 -10.893 1.00 80.19 180 GLY A N 1
ATOM 1303 C CA . GLY A 1 180 ? -5.592 -3.543 -10.904 1.00 80.19 180 GLY A CA 1
ATOM 1304 C C . GLY A 1 180 ? -5.474 -4.276 -9.563 1.00 80.19 180 GLY A C 1
ATOM 1305 O O . GLY A 1 180 ? -6.309 -4.110 -8.675 1.00 80.19 180 GLY A O 1
ATOM 1306 N N . THR A 1 181 ? -4.463 -5.138 -9.442 1.00 81.19 181 THR A N 1
ATOM 1307 C CA . THR A 1 181 ? -4.190 -5.912 -8.222 1.00 81.19 181 THR A CA 1
ATOM 1308 C C . THR A 1 181 ? -2.832 -5.541 -7.643 1.00 81.19 181 THR A C 1
ATOM 1310 O O . THR A 1 181 ? -1.827 -5.652 -8.346 1.00 81.19 181 THR A O 1
ATOM 1313 N N . LEU A 1 182 ? -2.779 -5.192 -6.359 1.00 86.25 182 LEU A N 1
ATOM 1314 C CA . LEU A 1 182 ? -1.536 -5.071 -5.598 1.00 86.25 182 LEU A CA 1
ATOM 1315 C C . LEU A 1 182 ? -1.450 -6.216 -4.591 1.00 86.25 182 LEU A C 1
ATOM 1317 O O . LEU A 1 182 ? -2.279 -6.332 -3.689 1.00 86.25 182 LEU A O 1
ATOM 1321 N N . GLU A 1 183 ? -0.425 -7.046 -4.738 1.00 84.25 183 GLU A N 1
ATOM 1322 C CA . GLU A 1 183 ? -0.093 -8.116 -3.809 1.00 84.25 183 GLU A CA 1
ATOM 1323 C C . GLU A 1 183 ? 1.227 -7.789 -3.124 1.00 84.25 183 GLU A C 1
ATOM 1325 O O . GLU A 1 183 ? 2.255 -7.628 -3.779 1.00 84.25 183 GLU A O 1
ATOM 1330 N N . ALA A 1 184 ? 1.197 -7.711 -1.800 1.00 79.06 184 ALA A N 1
ATOM 1331 C CA . ALA A 1 184 ? 2.383 -7.529 -0.977 1.00 79.06 184 ALA A CA 1
ATOM 1332 C C . ALA A 1 184 ? 2.344 -8.494 0.208 1.00 79.06 184 ALA A C 1
ATOM 1334 O O . ALA A 1 184 ? 1.282 -9.003 0.586 1.00 79.06 184 ALA A O 1
ATOM 1335 N N . LYS A 1 185 ? 3.501 -8.741 0.820 1.00 77.56 185 LYS A N 1
ATOM 1336 C CA . LYS A 1 185 ? 3.571 -9.527 2.053 1.00 77.56 185 LYS A CA 1
ATOM 1337 C C . LYS A 1 185 ? 2.956 -8.759 3.228 1.00 77.56 185 LYS A C 1
ATOM 1339 O O . LYS A 1 185 ? 2.076 -9.286 3.910 1.00 77.56 185 LYS A O 1
ATOM 1344 N N . GLU A 1 186 ? 3.393 -7.516 3.426 1.00 73.50 186 GLU A N 1
ATOM 1345 C CA . GLU A 1 186 ? 2.895 -6.576 4.439 1.00 73.50 186 GLU A CA 1
ATOM 1346 C C . GLU A 1 186 ? 2.778 -5.167 3.840 1.00 73.50 186 GLU A C 1
ATOM 1348 O O . GLU A 1 186 ? 3.498 -4.824 2.898 1.00 73.50 186 GLU A O 1
ATOM 1353 N N . LEU A 1 187 ? 1.881 -4.351 4.404 1.00 79.31 187 LEU A N 1
ATOM 1354 C CA . LEU A 1 187 ? 1.739 -2.934 4.070 1.00 79.31 187 LEU A CA 1
ATOM 1355 C C . LEU A 1 187 ? 1.969 -2.090 5.329 1.00 79.31 187 LEU A C 1
ATOM 1357 O O . LEU A 1 187 ? 1.207 -2.185 6.296 1.00 79.31 187 LEU A O 1
ATOM 1361 N N . LEU A 1 188 ? 3.031 -1.285 5.314 1.00 79.69 188 LEU A N 1
ATOM 1362 C CA . LEU A 1 188 ? 3.421 -0.400 6.407 1.00 79.69 188 LEU A CA 1
ATOM 1363 C C . LEU A 1 188 ? 3.296 1.051 5.942 1.00 79.69 188 LEU A C 1
ATOM 1365 O O . LEU A 1 188 ? 4.067 1.514 5.095 1.00 79.69 188 LEU A O 1
ATOM 1369 N N . LEU A 1 189 ? 2.319 1.768 6.497 1.00 79.88 189 LEU A N 1
ATOM 1370 C CA . LEU A 1 189 ? 2.030 3.147 6.115 1.00 79.88 189 LEU A CA 1
ATOM 1371 C C . LEU A 1 189 ? 2.443 4.136 7.196 1.00 79.88 189 LEU A C 1
ATOM 1373 O O . LEU A 1 189 ? 2.057 3.988 8.358 1.00 79.88 189 LEU A O 1
ATOM 1377 N N . GLY A 1 190 ? 3.205 5.158 6.799 1.00 67.06 190 GLY A N 1
ATOM 1378 C CA . GLY A 1 190 ? 3.664 6.211 7.707 1.00 67.06 190 GLY A CA 1
ATOM 1379 C C . GLY A 1 190 ? 4.634 5.680 8.758 1.00 67.06 190 GLY A C 1
ATOM 1380 O O . GLY A 1 190 ? 4.361 5.797 9.956 1.00 67.06 190 GLY A O 1
ATOM 1381 N N . GLY A 1 191 ? 5.734 5.062 8.305 1.00 67.12 191 GLY A N 1
ATOM 1382 C CA . GLY A 1 191 ? 6.773 4.476 9.158 1.00 67.12 191 GLY A CA 1
ATOM 1383 C C . GLY A 1 191 ? 7.238 5.442 10.251 1.00 67.12 191 GLY A C 1
ATOM 1384 O O . GLY A 1 191 ? 6.865 5.265 11.408 1.00 67.12 191 GLY A O 1
ATOM 1385 N N . GLU A 1 192 ? 7.990 6.484 9.885 1.00 73.19 192 GLU A N 1
ATOM 1386 C CA . GLU A 1 192 ? 8.315 7.632 10.762 1.00 73.19 192 GLU A CA 1
ATOM 1387 C C . GLU A 1 192 ? 7.931 8.984 10.119 1.00 73.19 192 GLU A C 1
ATOM 1389 O O . GLU A 1 192 ? 8.158 10.040 10.706 1.00 73.19 192 GLU A O 1
ATOM 1394 N N . GLY A 1 193 ? 7.358 8.966 8.909 1.00 75.19 193 GLY A N 1
ATOM 1395 C CA . GLY A 1 193 ? 6.908 10.136 8.153 1.00 75.19 193 GLY A CA 1
ATOM 1396 C C . GLY A 1 193 ? 5.393 10.192 7.929 1.00 75.19 193 GLY A C 1
ATOM 1397 O O . GLY A 1 193 ? 4.617 9.615 8.693 1.00 75.19 193 GLY A O 1
ATOM 1398 N N . GLN A 1 194 ? 4.978 10.913 6.884 1.00 81.12 194 GLN A N 1
ATOM 1399 C CA . GLN A 1 194 ? 3.576 11.076 6.482 1.00 81.12 194 GLN A CA 1
ATOM 1400 C C . GLN A 1 194 ? 3.247 10.216 5.261 1.00 81.12 194 GLN A C 1
ATOM 1402 O O . GLN A 1 194 ? 3.910 10.347 4.232 1.00 81.12 194 GLN A O 1
ATOM 1407 N N . SER A 1 195 ? 2.216 9.377 5.354 1.00 78.44 195 SER A N 1
ATOM 1408 C CA . SER A 1 195 ? 1.736 8.588 4.215 1.00 78.44 195 SER A CA 1
ATOM 1409 C C . SER A 1 195 ? 0.254 8.802 3.941 1.00 78.44 195 SER A C 1
ATOM 1411 O O . SER A 1 195 ? -0.566 8.623 4.840 1.00 78.44 195 SER A O 1
ATOM 1413 N N . ASP A 1 196 ? -0.059 9.038 2.670 1.00 80.06 196 ASP A N 1
ATOM 1414 C CA . ASP A 1 196 ? -1.415 9.116 2.132 1.00 80.06 196 ASP A CA 1
ATOM 1415 C C . ASP A 1 196 ? -1.626 7.904 1.199 1.00 80.06 196 ASP A C 1
ATOM 1417 O O . ASP A 1 196 ? -0.931 7.788 0.190 1.00 80.06 196 ASP A O 1
ATOM 1421 N N . TYR A 1 197 ? -2.526 6.969 1.532 1.00 85.62 197 TYR A N 1
ATOM 1422 C CA . TYR A 1 197 ? -2.892 5.840 0.657 1.00 85.62 197 TYR A CA 1
ATOM 1423 C C . TYR A 1 197 ? -4.380 5.905 0.303 1.00 85.62 197 TYR A C 1
ATOM 1425 O O . TYR A 1 197 ? -5.232 5.842 1.189 1.00 85.62 197 TYR A O 1
ATOM 1433 N N . ALA A 1 198 ? -4.700 5.946 -0.991 1.00 77.44 198 ALA A N 1
ATOM 1434 C CA . ALA A 1 198 ? -6.072 5.930 -1.493 1.00 77.44 198 ALA A CA 1
ATOM 1435 C C . ALA A 1 198 ? -6.347 4.671 -2.329 1.00 77.44 198 ALA A C 1
ATOM 1437 O O . ALA A 1 198 ? -5.692 4.454 -3.348 1.00 77.44 198 ALA A O 1
ATOM 1438 N N . LEU A 1 199 ? -7.336 3.865 -1.923 1.00 76.25 199 LEU A N 1
ATOM 1439 C CA . LEU A 1 199 ? -7.882 2.747 -2.700 1.00 76.25 199 LEU A CA 1
ATOM 1440 C C . LEU A 1 199 ? -9.254 3.130 -3.274 1.00 76.25 199 LEU A C 1
ATOM 1442 O O . LEU A 1 199 ? -10.162 3.511 -2.534 1.00 76.25 199 LEU A O 1
ATOM 1446 N N . SER A 1 200 ? -9.409 3.046 -4.594 1.00 79.19 200 SER A N 1
ATOM 1447 C CA . SER A 1 200 ? -10.627 3.473 -5.290 1.00 79.19 200 SER A CA 1
ATOM 1448 C C . SER A 1 200 ? -10.873 2.697 -6.589 1.00 79.19 200 SER A C 1
ATOM 1450 O O . SER A 1 200 ? -10.046 1.893 -7.020 1.00 79.19 200 SER A O 1
ATOM 1452 N N . SER A 1 201 ? -12.018 2.969 -7.227 1.00 79.62 201 SER A N 1
ATOM 1453 C CA . SER A 1 201 ? -12.349 2.605 -8.617 1.00 79.62 201 SER A CA 1
ATOM 1454 C C . SER A 1 201 ? -12.139 1.121 -8.985 1.00 79.62 201 SER A C 1
ATOM 1456 O O . SER A 1 201 ? -11.777 0.792 -10.114 1.00 79.62 201 SER A O 1
ATOM 1458 N N . GLY A 1 202 ? -12.389 0.207 -8.040 1.00 65.38 202 GLY A N 1
ATOM 1459 C CA . GLY A 1 202 ? -12.298 -1.241 -8.259 1.00 65.38 202 GLY A CA 1
ATOM 1460 C C . GLY A 1 202 ? -10.899 -1.855 -8.111 1.00 65.38 202 GLY A C 1
ATOM 1461 O O . GLY A 1 202 ? -10.708 -3.008 -8.499 1.00 65.38 202 GLY A O 1
ATOM 1462 N N . GLY A 1 203 ? -9.924 -1.128 -7.553 1.00 63.44 203 GLY A N 1
ATOM 1463 C CA . GLY A 1 203 ? -8.633 -1.700 -7.159 1.00 63.44 203 GLY A CA 1
ATOM 1464 C C . GLY A 1 203 ? -8.780 -2.837 -6.139 1.00 63.44 203 GLY A C 1
ATOM 1465 O O . GLY A 1 203 ? -9.666 -2.821 -5.277 1.00 63.44 203 GLY A O 1
ATOM 1466 N N . VAL A 1 204 ? -7.903 -3.837 -6.229 1.00 72.12 204 VAL A N 1
ATOM 1467 C CA . VAL A 1 204 ? -7.865 -4.973 -5.298 1.00 72.12 204 VAL A CA 1
ATOM 1468 C C . VAL A 1 204 ? -6.510 -5.017 -4.609 1.00 72.12 204 VAL A C 1
ATOM 1470 O O . VAL A 1 204 ? -5.474 -5.200 -5.248 1.00 72.12 204 VAL A O 1
ATOM 1473 N N . LEU A 1 205 ? -6.512 -4.880 -3.286 1.00 75.12 205 LEU A N 1
ATOM 1474 C CA . LEU A 1 205 ? -5.321 -5.019 -2.455 1.00 75.12 205 LEU A CA 1
ATOM 1475 C C . LEU A 1 205 ? -5.411 -6.314 -1.647 1.00 75.12 205 LEU A C 1
ATOM 1477 O O . LEU A 1 205 ? -6.334 -6.504 -0.853 1.00 75.12 205 LEU A O 1
ATOM 1481 N N . THR A 1 206 ? -4.422 -7.189 -1.816 1.00 70.69 206 THR A N 1
ATOM 1482 C CA . THR A 1 206 ? -4.285 -8.412 -1.018 1.00 70.69 206 THR A CA 1
ATOM 1483 C C . THR A 1 206 ? -2.937 -8.426 -0.303 1.00 70.69 206 THR A C 1
ATOM 1485 O O . THR A 1 206 ? -1.886 -8.489 -0.941 1.00 70.69 206 THR A O 1
ATOM 1488 N N . ALA A 1 207 ? -2.952 -8.424 1.031 1.00 62.59 207 ALA A N 1
ATOM 1489 C CA . ALA A 1 207 ? -1.740 -8.512 1.851 1.00 62.59 207 ALA A CA 1
ATOM 1490 C C . ALA A 1 207 ? -1.597 -9.925 2.447 1.00 62.59 207 ALA A C 1
ATOM 1492 O O . ALA A 1 207 ? -2.232 -10.235 3.446 1.00 62.59 207 ALA A O 1
ATOM 1493 N N . ARG A 1 208 ? -0.816 -10.828 1.837 1.00 54.72 208 ARG A N 1
ATOM 1494 C CA . ARG A 1 208 ? -0.949 -12.291 2.067 1.00 54.72 208 ARG A CA 1
ATOM 1495 C C . ARG A 1 208 ? -0.263 -12.874 3.336 1.00 54.72 208 ARG A C 1
ATOM 1497 O O . ARG A 1 208 ? -0.422 -14.067 3.582 1.00 54.72 208 ARG A O 1
ATOM 1504 N N . GLY A 1 209 ? 0.414 -12.079 4.182 1.00 41.44 209 GLY A N 1
ATOM 1505 C CA . GLY A 1 209 ? 1.055 -12.514 5.457 1.00 41.44 209 GLY A CA 1
ATOM 1506 C C . GLY A 1 209 ? 2.398 -13.266 5.275 1.00 41.44 209 GLY A C 1
ATOM 1507 O O . GLY A 1 209 ? 2.676 -13.734 4.180 1.00 41.44 209 GLY A O 1
ATOM 1508 N N . LEU A 1 210 ? 3.344 -13.447 6.224 1.00 30.19 210 LEU A N 1
ATOM 1509 C CA . LEU A 1 210 ? 3.487 -13.262 7.689 1.00 30.19 210 LEU A CA 1
ATOM 1510 C C . LEU A 1 210 ? 4.966 -12.885 8.056 1.00 30.19 210 LEU A C 1
ATOM 1512 O O . LEU A 1 210 ? 5.897 -13.527 7.566 1.00 30.19 210 LEU A O 1
ATOM 1516 N N . MET A 1 211 ? 5.147 -11.936 8.995 1.00 41.22 211 MET A N 1
ATOM 1517 C CA . MET A 1 211 ? 6.246 -11.691 9.974 1.00 41.22 211 MET A CA 1
ATOM 1518 C C . MET A 1 211 ? 7.354 -10.640 9.687 1.00 41.22 211 MET A C 1
ATOM 1520 O O . MET A 1 211 ? 8.344 -10.945 9.023 1.00 41.22 211 MET A O 1
ATOM 1524 N N . VAL A 1 212 ? 7.183 -9.458 10.311 1.00 26.41 212 VAL A N 1
ATOM 1525 C CA . VAL A 1 212 ? 8.000 -8.672 11.294 1.00 26.41 212 VAL A CA 1
ATOM 1526 C C . VAL A 1 212 ? 9.527 -8.601 11.136 1.00 26.41 212 VAL A C 1
ATOM 1528 O O . VAL A 1 212 ? 10.198 -9.592 11.409 1.00 26.41 212 VAL A O 1
ATOM 1531 N N . LEU A 1 213 ? 10.075 -7.381 10.950 1.00 31.91 213 LEU A N 1
ATOM 1532 C CA . LEU A 1 213 ? 10.856 -6.628 11.967 1.00 31.91 213 LEU A CA 1
ATOM 1533 C C . LEU A 1 213 ? 11.399 -5.272 11.430 1.00 31.91 213 LEU A C 1
ATOM 1535 O O . LEU A 1 213 ? 12.188 -5.245 10.497 1.00 31.91 213 LEU A O 1
ATOM 1539 N N . VAL A 1 214 ? 11.032 -4.185 12.127 1.00 26.55 214 VAL A N 1
ATOM 1540 C CA . VAL A 1 214 ? 11.791 -2.951 12.469 1.00 26.55 214 VAL A CA 1
ATOM 1541 C C . VAL A 1 214 ? 12.599 -2.256 11.362 1.00 26.55 214 VAL A C 1
ATOM 1543 O O . VAL A 1 214 ? 13.728 -2.638 11.060 1.00 26.55 214 VAL A O 1
ATOM 1546 N N . ALA A 1 215 ? 12.135 -1.069 10.956 1.00 27.78 215 ALA A N 1
ATOM 1547 C CA . ALA A 1 215 ? 13.065 -0.006 10.582 1.00 27.78 215 ALA A CA 1
ATOM 1548 C C . ALA A 1 215 ? 13.915 0.361 11.818 1.00 27.78 215 ALA A C 1
ATOM 1550 O O . ALA A 1 215 ? 13.396 0.788 12.860 1.00 27.78 215 ALA A O 1
ATOM 1551 N N . LEU A 1 216 ? 15.217 0.068 11.708 1.00 31.44 216 LEU A N 1
ATOM 1552 C CA . LEU A 1 216 ? 16.258 0.188 12.730 1.00 31.44 216 LEU A CA 1
ATOM 1553 C C . LEU A 1 216 ? 16.169 1.527 13.484 1.00 31.44 216 LEU A C 1
ATOM 1555 O O . LEU A 1 216 ? 16.382 2.588 12.914 1.00 31.44 216 LEU A O 1
ATOM 1559 N N . SER A 1 217 ? 16.001 1.496 14.804 1.00 32.09 217 SER A N 1
ATOM 1560 C CA . SER A 1 217 ? 17.164 1.669 15.676 1.00 32.09 217 SER A CA 1
ATOM 1561 C C . SER A 1 217 ? 17.090 0.766 16.916 1.00 32.09 217 SER A C 1
ATOM 1563 O O . SER A 1 217 ? 16.171 0.824 17.722 1.00 32.09 217 SER A O 1
ATOM 1565 N N . THR A 1 218 ? 18.085 -0.121 17.009 1.00 30.75 218 THR A N 1
ATOM 1566 C CA . THR A 1 218 ? 18.556 -0.872 18.188 1.00 30.75 218 THR A CA 1
ATOM 1567 C C . THR A 1 218 ? 17.517 -1.409 19.191 1.00 30.75 218 THR A C 1
ATOM 1569 O O . THR A 1 218 ? 17.100 -0.720 20.113 1.00 30.75 218 THR A O 1
ATOM 1572 N N . ALA A 1 219 ? 17.290 -2.725 19.107 1.00 35.66 219 ALA A N 1
ATOM 1573 C CA . ALA A 1 219 ? 16.993 -3.629 20.225 1.00 35.66 219 ALA A CA 1
ATOM 1574 C C . ALA A 1 219 ? 15.718 -3.383 21.065 1.00 35.66 219 ALA A C 1
ATOM 1576 O O . ALA A 1 219 ? 15.755 -2.792 22.140 1.00 35.66 219 ALA A O 1
ATOM 1577 N N . SER A 1 220 ? 14.622 -4.041 20.680 1.00 33.47 220 SER A N 1
ATOM 1578 C CA . SER A 1 220 ? 13.808 -4.850 21.607 1.00 33.47 220 SER A CA 1
ATOM 1579 C C . SER A 1 220 ? 12.763 -5.657 20.845 1.00 33.47 220 SER A C 1
ATOM 1581 O O . SER A 1 220 ? 12.212 -5.189 19.854 1.00 33.47 220 SER A O 1
ATOM 1583 N N . ALA A 1 221 ? 12.530 -6.885 21.305 1.00 33.50 221 ALA A N 1
ATOM 1584 C CA . ALA A 1 221 ? 11.644 -7.878 20.709 1.00 33.50 221 ALA A CA 1
ATOM 1585 C C . ALA A 1 221 ? 10.257 -7.309 20.356 1.00 33.50 221 ALA A C 1
ATOM 1587 O O . ALA A 1 221 ? 9.506 -6.890 21.237 1.00 33.50 221 ALA A O 1
ATOM 1588 N N . VAL A 1 222 ? 9.909 -7.331 19.068 1.00 35.69 222 VAL A N 1
ATOM 1589 C CA . VAL A 1 222 ? 8.567 -6.994 18.579 1.00 35.69 222 VAL A CA 1
ATOM 1590 C C . VAL A 1 222 ? 7.783 -8.302 18.418 1.00 35.69 222 VAL A C 1
ATOM 1592 O O . VAL A 1 222 ? 8.294 -9.223 17.779 1.00 35.69 222 VAL A O 1
ATOM 1595 N N . PRO A 1 223 ? 6.572 -8.437 18.992 1.00 36.66 223 PRO A N 1
ATOM 1596 C CA . PRO A 1 223 ? 5.739 -9.614 18.767 1.00 36.66 223 PRO A CA 1
ATOM 1597 C C . PRO A 1 223 ? 5.371 -9.734 17.282 1.00 36.66 223 PRO A C 1
ATOM 1599 O O . PRO A 1 223 ? 5.126 -8.733 16.615 1.00 36.66 223 PRO A O 1
ATOM 1602 N N . SER A 1 224 ? 5.320 -10.966 16.786 1.00 39.75 224 SER A N 1
ATOM 1603 C CA . SER A 1 224 ? 4.889 -11.376 15.448 1.00 39.75 224 SER A CA 1
ATOM 1604 C C . SER A 1 224 ? 3.510 -10.799 15.078 1.00 39.75 224 SER A C 1
ATOM 1606 O O . SER A 1 224 ? 2.481 -11.295 15.529 1.00 39.75 224 SER A O 1
ATOM 1608 N N . ARG A 1 225 ? 3.471 -9.742 14.258 1.00 53.84 225 ARG A N 1
ATOM 1609 C CA . ARG A 1 225 ? 2.255 -9.111 13.725 1.00 53.84 225 ARG A CA 1
ATOM 1610 C C . ARG A 1 225 ? 2.146 -9.439 12.231 1.00 53.84 225 ARG A C 1
ATOM 1612 O O . ARG A 1 225 ? 3.055 -9.127 11.478 1.00 53.84 225 ARG A O 1
ATOM 1619 N N . ILE A 1 226 ? 1.061 -10.102 11.828 1.00 61.25 226 ILE A N 1
ATOM 1620 C CA . ILE A 1 226 ? 0.639 -10.266 10.424 1.00 61.25 226 ILE A CA 1
ATOM 1621 C C . ILE A 1 226 ? -0.369 -9.158 10.141 1.00 61.25 226 ILE A C 1
ATOM 1623 O O . ILE A 1 226 ? -1.296 -9.039 10.938 1.00 61.25 226 ILE A O 1
ATOM 1627 N N . GLY A 1 227 ? -0.260 -8.428 9.028 1.00 71.81 227 GLY A N 1
ATOM 1628 C CA . GLY A 1 227 ? -1.371 -7.637 8.483 1.00 71.81 227 GLY A CA 1
ATOM 1629 C C . GLY A 1 227 ? -1.012 -6.209 8.065 1.00 71.81 227 GLY A C 1
ATOM 1630 O O . GLY A 1 227 ? 0.041 -5.990 7.472 1.00 71.81 227 GLY A O 1
ATOM 1631 N N . LEU A 1 228 ? -1.919 -5.264 8.316 1.00 82.50 228 LEU A N 1
ATOM 1632 C CA . LEU A 1 228 ? -1.823 -3.861 7.894 1.00 82.50 228 LEU A CA 1
ATOM 1633 C C . LEU A 1 228 ? -1.529 -2.974 9.104 1.00 82.50 228 LEU A C 1
ATOM 1635 O O . LEU A 1 228 ? -2.211 -3.078 10.126 1.00 82.50 228 LEU A O 1
ATOM 1639 N N . VAL A 1 229 ? -0.550 -2.077 8.982 1.00 84.44 229 VAL A N 1
ATOM 1640 C CA . VAL A 1 229 ? -0.246 -1.079 10.013 1.00 84.44 229 VAL A CA 1
ATOM 1641 C C . VAL A 1 229 ? -0.369 0.326 9.432 1.00 84.44 229 VAL A C 1
ATOM 1643 O O . VAL A 1 229 ? 0.308 0.668 8.464 1.00 84.44 229 VAL A O 1
ATOM 1646 N N . ILE A 1 230 ? -1.221 1.140 10.054 1.00 84.31 230 ILE A N 1
ATOM 1647 C CA . ILE A 1 230 ? -1.501 2.527 9.677 1.00 84.31 230 ILE A CA 1
ATOM 1648 C C . ILE A 1 230 ? -0.984 3.428 10.797 1.00 84.31 230 ILE A C 1
ATOM 1650 O O . ILE A 1 230 ? -1.533 3.434 11.902 1.00 84.31 230 ILE A O 1
ATOM 1654 N N . GLY A 1 231 ? 0.091 4.167 10.523 1.00 76.62 231 GLY A N 1
ATOM 1655 C CA . GLY A 1 231 ? 0.685 5.105 11.470 1.00 76.62 231 GLY A CA 1
ATOM 1656 C C . GLY A 1 231 ? 1.428 4.387 12.590 1.00 76.62 231 GLY A C 1
ATOM 1657 O O . GLY A 1 231 ? 1.049 4.485 13.759 1.00 76.62 231 GLY A O 1
ATOM 1658 N N . GLU A 1 232 ? 2.458 3.602 12.255 1.00 74.06 232 GLU A N 1
ATOM 1659 C CA . GLU A 1 232 ? 3.195 2.830 13.264 1.00 74.06 232 GLU A CA 1
ATOM 1660 C C . GLU A 1 232 ? 3.958 3.740 14.231 1.00 74.06 232 GLU A C 1
ATOM 1662 O O . GLU A 1 232 ? 3.754 3.628 15.436 1.00 74.06 232 GLU A O 1
ATOM 1667 N N . ARG A 1 233 ? 4.816 4.634 13.720 1.00 73.81 233 ARG A N 1
ATOM 1668 C CA . ARG A 1 233 ? 5.544 5.647 14.511 1.00 73.81 233 ARG A CA 1
ATOM 1669 C C . ARG A 1 233 ? 5.394 7.067 13.954 1.00 73.81 233 ARG A C 1
ATOM 1671 O O . ARG A 1 233 ? 5.820 8.007 14.617 1.00 73.81 233 ARG A O 1
ATOM 1678 N N . GLY A 1 234 ? 4.791 7.221 12.775 1.00 74.12 234 GLY A N 1
ATOM 1679 C CA . GLY A 1 234 ? 4.465 8.500 12.149 1.00 74.12 234 GLY A CA 1
ATOM 1680 C C . GLY A 1 234 ? 2.961 8.769 12.095 1.00 74.12 234 GLY A C 1
ATOM 1681 O O . GLY A 1 234 ? 2.206 8.397 13.001 1.00 74.12 234 GLY A O 1
ATOM 1682 N N . SER A 1 235 ? 2.542 9.422 11.013 1.00 79.94 235 SER A N 1
ATOM 1683 C CA . SER A 1 235 ? 1.140 9.708 10.712 1.00 79.94 235 SER A CA 1
ATOM 1684 C C . SER A 1 235 ? 0.761 9.072 9.380 1.00 79.94 235 SER A C 1
ATOM 1686 O O . SER A 1 235 ? 1.478 9.242 8.393 1.00 79.94 235 SER A O 1
ATOM 1688 N N . ALA A 1 236 ? -0.349 8.341 9.331 1.00 75.31 236 ALA A N 1
ATOM 1689 C CA . ALA A 1 236 ? -0.837 7.772 8.078 1.00 75.31 236 ALA A CA 1
ATOM 1690 C C . ALA A 1 236 ? -2.353 7.863 7.958 1.00 75.31 236 ALA A C 1
ATOM 1692 O O . ALA A 1 236 ? -3.064 7.649 8.941 1.00 75.31 236 ALA A O 1
ATOM 1693 N N . GLN A 1 237 ? -2.816 8.102 6.735 1.00 83.19 237 GLN A N 1
ATOM 1694 C CA . GLN A 1 237 ? -4.216 7.998 6.354 1.00 83.19 237 GLN A CA 1
ATOM 1695 C C . GLN A 1 237 ? -4.368 6.923 5.275 1.00 83.19 237 GLN A C 1
ATOM 1697 O O . GLN A 1 237 ? -3.598 6.866 4.312 1.00 83.19 237 GLN A O 1
ATOM 1702 N N . TYR A 1 238 ? -5.364 6.063 5.455 1.00 85.25 238 TYR A N 1
ATOM 1703 C CA . TYR A 1 238 ? -5.811 5.099 4.464 1.00 85.25 238 TYR A CA 1
ATOM 1704 C C . TYR A 1 238 ? -7.295 5.321 4.198 1.00 85.25 238 TYR A C 1
ATOM 1706 O O . TYR A 1 238 ? -8.108 5.165 5.109 1.00 85.25 238 TYR A O 1
ATOM 1714 N N . THR A 1 239 ? -7.649 5.620 2.952 1.00 86.75 239 THR A N 1
ATOM 1715 C CA . THR A 1 239 ? -9.047 5.778 2.537 1.00 86.75 239 THR A CA 1
ATOM 1716 C C . THR A 1 239 ? -9.406 4.718 1.507 1.00 86.75 239 THR A C 1
ATOM 1718 O O . THR A 1 239 ? -8.716 4.574 0.496 1.00 86.75 239 THR A O 1
ATOM 1721 N N . ILE A 1 240 ? -10.502 3.997 1.747 1.00 86.00 240 ILE A N 1
ATOM 1722 C CA . ILE A 1 240 ? -11.152 3.129 0.763 1.00 86.00 240 ILE A CA 1
ATOM 1723 C C . ILE A 1 240 ? -12.521 3.706 0.420 1.00 86.00 240 ILE A C 1
ATOM 1725 O O . ILE A 1 240 ? -13.387 3.824 1.281 1.00 86.00 240 ILE A O 1
ATOM 1729 N N . SER A 1 241 ? -12.707 4.077 -0.844 1.00 88.06 241 SER A N 1
ATOM 1730 C CA . SER A 1 241 ? -13.989 4.572 -1.366 1.00 88.06 241 SER A CA 1
ATOM 1731 C C . SER A 1 241 ? -14.688 3.561 -2.276 1.00 88.06 241 SER A C 1
ATOM 1733 O O . SER A 1 241 ? -15.890 3.657 -2.497 1.00 88.06 241 SER A O 1
ATOM 1735 N N . ASP A 1 242 ? -13.950 2.574 -2.792 1.00 83.62 242 ASP A N 1
ATOM 1736 C CA . ASP A 1 242 ? -14.451 1.458 -3.598 1.00 83.62 242 ASP A CA 1
ATOM 1737 C C . ASP A 1 242 ? -13.393 0.331 -3.644 1.00 83.62 242 ASP A C 1
ATOM 1739 O O . ASP A 1 242 ? -12.267 0.511 -3.179 1.00 83.62 242 ASP A O 1
ATOM 1743 N N . GLY A 1 243 ? -13.717 -0.826 -4.225 1.00 81.12 243 GLY A N 1
ATOM 1744 C CA . GLY A 1 243 ? -12.793 -1.954 -4.389 1.00 81.12 243 GLY A CA 1
ATOM 1745 C C . GLY A 1 243 ? -12.786 -2.931 -3.212 1.00 81.12 243 GLY A C 1
ATOM 1746 O O . GLY A 1 243 ? -13.747 -3.023 -2.446 1.00 81.12 243 GLY A O 1
ATOM 1747 N N . THR A 1 244 ? -11.725 -3.737 -3.096 1.00 82.44 244 THR A N 1
ATOM 1748 C CA . THR A 1 244 ? -11.607 -4.754 -2.035 1.00 82.44 244 THR A CA 1
ATOM 1749 C C . THR A 1 244 ? -10.244 -4.712 -1.352 1.00 82.44 244 THR A C 1
ATOM 1751 O O . THR A 1 244 ? -9.206 -4.853 -2.000 1.00 82.44 244 THR A O 1
ATOM 1754 N N . LEU A 1 245 ? -10.270 -4.578 -0.025 1.00 84.19 245 LEU A N 1
ATOM 1755 C CA . LEU A 1 245 ? -9.131 -4.744 0.872 1.00 84.19 245 LEU A CA 1
ATOM 1756 C C . LEU A 1 245 ? -9.301 -6.056 1.645 1.00 84.19 245 LEU A C 1
ATOM 1758 O O . LEU A 1 245 ? -10.172 -6.158 2.509 1.00 84.19 245 LEU A O 1
ATOM 1762 N N . ASP A 1 246 ? -8.450 -7.043 1.368 1.00 85.31 246 ASP A N 1
ATOM 1763 C CA . ASP A 1 246 ? -8.405 -8.295 2.130 1.00 85.31 246 ASP A CA 1
ATOM 1764 C C . ASP A 1 246 ? -7.106 -8.382 2.937 1.00 85.31 246 ASP A C 1
ATOM 1766 O O . ASP A 1 246 ? -5.999 -8.475 2.389 1.00 85.31 246 ASP A O 1
ATOM 1770 N N . VAL A 1 247 ? -7.255 -8.330 4.261 1.00 84.62 247 VAL A N 1
ATOM 1771 C CA . VAL A 1 247 ? -6.185 -8.459 5.249 1.00 84.62 247 VAL A CA 1
ATOM 1772 C C . VAL A 1 247 ? -6.409 -9.766 6.015 1.00 84.62 247 VAL A C 1
ATOM 1774 O O . VAL A 1 247 ? -7.141 -9.782 6.999 1.00 84.62 247 VAL A O 1
ATOM 1777 N N . PRO A 1 248 ? -5.744 -10.876 5.656 1.00 81.06 248 PRO A N 1
ATOM 1778 C CA . PRO A 1 248 ? -5.872 -12.160 6.349 1.00 81.06 248 PRO A CA 1
ATOM 1779 C C . PRO A 1 248 ? -5.442 -12.112 7.824 1.00 81.06 248 PRO A C 1
ATOM 1781 O O . PRO A 1 248 ? -5.817 -12.980 8.608 1.00 81.06 248 PRO A O 1
ATOM 1784 N N . GLY A 1 249 ? -4.612 -11.130 8.189 1.00 82.69 249 GLY A N 1
ATOM 1785 C CA . GLY A 1 249 ? -4.085 -10.933 9.536 1.00 82.69 249 GLY A CA 1
ATOM 1786 C C . GLY A 1 249 ? -4.812 -9.852 10.335 1.00 82.69 249 GLY A C 1
ATOM 1787 O O . GLY A 1 249 ? -6.024 -9.693 10.265 1.00 82.69 249 GLY A O 1
ATOM 1788 N N . VAL A 1 250 ? -4.037 -9.121 11.128 1.00 85.31 250 VAL A N 1
ATOM 1789 C CA . VAL A 1 250 ? -4.481 -8.086 12.062 1.00 85.31 250 VAL A CA 1
ATOM 1790 C C . VAL A 1 250 ? -4.294 -6.702 11.442 1.00 85.31 250 VAL A C 1
ATOM 1792 O O . VAL A 1 250 ? -3.251 -6.414 10.858 1.00 85.31 250 VAL A O 1
ATOM 1795 N N . VAL A 1 251 ? -5.265 -5.816 11.626 1.00 88.38 251 VAL A N 1
ATOM 1796 C CA . VAL A 1 251 ? -5.121 -4.392 11.297 1.00 88.38 251 VAL A CA 1
ATOM 1797 C C . VAL A 1 251 ? -4.773 -3.616 12.566 1.00 88.38 251 VAL A C 1
ATOM 1799 O O . VAL A 1 251 ? -5.441 -3.758 13.590 1.00 88.38 251 VAL A O 1
ATOM 1802 N N . TRP A 1 252 ? -3.741 -2.775 12.508 1.00 88.69 252 TRP A N 1
ATOM 1803 C CA . TRP A 1 252 ? -3.356 -1.867 13.588 1.00 88.69 252 TRP A CA 1
ATOM 1804 C C . TRP A 1 252 ? -3.396 -0.425 13.108 1.00 88.69 252 TRP A C 1
ATOM 1806 O O . TRP A 1 252 ? -2.677 -0.057 12.184 1.00 88.69 252 TRP A O 1
ATOM 1816 N N . ILE A 1 253 ? -4.168 0.405 13.796 1.00 90.62 253 ILE A N 1
ATOM 1817 C CA . ILE A 1 253 ? -4.225 1.845 13.565 1.00 90.62 253 ILE A CA 1
ATOM 1818 C C . ILE A 1 253 ? -3.598 2.524 14.778 1.00 90.62 253 ILE A C 1
ATOM 1820 O O . ILE A 1 253 ? -4.062 2.325 15.901 1.00 90.62 253 ILE A O 1
ATOM 1824 N N . ALA A 1 254 ? -2.526 3.286 14.569 1.00 87.38 254 ALA A N 1
ATOM 1825 C CA . ALA A 1 254 ? -1.763 3.952 15.624 1.00 87.38 254 ALA A CA 1
ATOM 1826 C C . ALA A 1 254 ? -1.308 3.000 16.756 1.00 87.38 254 ALA A C 1
ATOM 1828 O O . ALA A 1 254 ? -1.719 3.081 17.923 1.00 87.38 254 ALA A O 1
ATOM 1829 N N . GLY A 1 255 ? -0.470 2.026 16.388 1.00 79.44 255 GLY A N 1
ATOM 1830 C CA . GLY A 1 255 ? -0.038 0.951 17.285 1.00 79.44 255 GLY A CA 1
ATOM 1831 C C . GLY A 1 255 ? 0.907 1.378 18.419 1.00 79.44 255 GLY A C 1
ATOM 1832 O O . GLY A 1 255 ? 0.925 0.714 19.457 1.00 79.44 255 GLY A O 1
ATOM 1833 N N . GLN A 1 256 ? 1.675 2.461 18.254 1.00 81.75 256 GLN A N 1
ATOM 1834 C CA . GLN A 1 256 ? 2.715 2.893 19.201 1.00 81.75 256 GLN A CA 1
ATOM 1835 C C . GLN A 1 256 ? 2.393 4.250 19.833 1.00 81.75 256 GLN A C 1
ATOM 1837 O O . GLN A 1 256 ? 1.627 5.047 19.297 1.00 81.75 256 GLN A O 1
ATOM 1842 N N . GLY A 1 257 ? 2.988 4.530 20.994 1.00 83.50 257 GLY A N 1
ATOM 1843 C CA . GLY A 1 257 ? 2.858 5.837 21.637 1.00 83.50 257 GLY A CA 1
ATOM 1844 C C . GLY A 1 257 ? 3.382 6.969 20.746 1.00 83.50 257 GLY A C 1
ATOM 1845 O O . GLY A 1 257 ? 4.469 6.866 20.185 1.00 83.50 257 GLY A O 1
ATOM 1846 N N . GLY A 1 258 ? 2.612 8.054 20.637 1.00 83.38 258 GLY A N 1
ATOM 1847 C CA . GLY A 1 258 ? 2.959 9.230 19.828 1.00 83.38 258 GLY A CA 1
ATOM 1848 C C . GLY A 1 258 ? 2.604 9.132 18.341 1.00 83.38 258 GLY A C 1
ATOM 1849 O O . GLY A 1 258 ? 2.734 10.137 17.647 1.00 83.38 258 GLY A O 1
ATOM 1850 N N . SER A 1 259 ? 2.125 7.981 17.858 1.00 82.94 259 SER A N 1
ATOM 1851 C CA . SER A 1 259 ? 1.718 7.819 16.461 1.00 82.94 259 SER A CA 1
ATOM 1852 C C . SER A 1 259 ? 0.254 8.203 16.216 1.00 82.94 259 SER A C 1
ATOM 1854 O O . SER A 1 259 ? -0.563 8.238 17.146 1.00 82.94 259 SER A O 1
ATOM 1856 N N . GLN A 1 260 ? -0.068 8.512 14.958 1.00 86.69 260 GLN A N 1
ATOM 1857 C CA . GLN A 1 260 ? -1.416 8.850 14.495 1.00 86.69 260 GLN A CA 1
ATOM 1858 C C . GLN A 1 260 ? -1.767 7.995 13.281 1.00 86.69 260 GLN A C 1
ATOM 1860 O O . GLN A 1 260 ? -0.955 7.842 12.374 1.00 86.69 260 GLN A O 1
ATOM 1865 N N . GLY A 1 261 ? -2.967 7.436 13.245 1.00 85.50 261 GLY A N 1
ATOM 1866 C CA . GLY A 1 261 ? -3.405 6.609 12.128 1.00 85.50 261 GLY A CA 1
ATOM 1867 C C . GLY A 1 261 ? -4.888 6.794 11.883 1.00 85.50 261 GLY A C 1
ATOM 1868 O O . GLY A 1 261 ? -5.659 6.843 12.839 1.00 85.50 261 GLY A O 1
ATOM 1869 N N . GLU A 1 262 ? -5.279 6.858 10.619 1.00 91.81 262 GLU A N 1
ATOM 1870 C CA . GLU A 1 262 ? -6.672 6.978 10.211 1.00 91.81 262 GLU A CA 1
ATOM 1871 C C . GLU A 1 262 ? -7.001 5.957 9.123 1.00 91.81 262 GLU A C 1
ATOM 1873 O O . GLU A 1 262 ? -6.291 5.850 8.123 1.00 91.81 262 GLU A O 1
ATOM 1878 N N . LEU A 1 263 ? -8.075 5.200 9.335 1.00 92.25 263 LEU A N 1
ATOM 1879 C CA . LEU A 1 263 ? -8.707 4.357 8.327 1.00 92.25 263 LEU A CA 1
ATOM 1880 C C . LEU A 1 263 ? -10.109 4.903 8.063 1.00 92.25 263 LEU A C 1
ATOM 1882 O O . LEU A 1 263 ? -10.950 4.855 8.958 1.00 92.25 263 LEU A O 1
ATOM 1886 N N . ALA A 1 264 ? -10.352 5.383 6.848 1.00 93.69 264 ALA A N 1
ATOM 1887 C CA . ALA A 1 264 ? -11.655 5.842 6.391 1.00 93.69 264 ALA A CA 1
ATOM 1888 C C . ALA A 1 264 ? -12.247 4.850 5.382 1.00 93.69 264 ALA A C 1
ATOM 1890 O O . ALA A 1 264 ? -11.645 4.564 4.346 1.00 93.69 264 ALA A O 1
ATOM 1891 N N . ILE A 1 265 ? -13.424 4.315 5.700 1.00 92.94 265 ILE A N 1
ATOM 1892 C CA . ILE A 1 265 ? -14.208 3.417 4.853 1.00 92.94 265 ILE A CA 1
ATOM 1893 C C . ILE A 1 265 ? -15.415 4.202 4.342 1.00 92.94 265 ILE A C 1
ATOM 1895 O O . ILE A 1 265 ? -16.428 4.347 5.024 1.00 92.94 265 ILE A O 1
ATOM 1899 N N . GLU A 1 266 ? -15.269 4.739 3.139 1.00 95.69 266 GLU A N 1
ATOM 1900 C CA . GLU A 1 266 ? -16.272 5.542 2.432 1.00 95.69 266 GLU A CA 1
ATOM 1901 C C . GLU A 1 266 ? -17.030 4.725 1.372 1.00 95.69 266 GLU A C 1
ATOM 1903 O O . GLU A 1 266 ? -17.925 5.248 0.716 1.00 95.69 266 GLU A O 1
ATOM 1908 N N . GLY A 1 267 ? -16.659 3.453 1.191 1.00 89.19 267 GLY A N 1
ATOM 1909 C CA . GLY A 1 267 ? -17.265 2.492 0.272 1.00 89.19 267 GLY A CA 1
ATOM 1910 C C . GLY A 1 267 ? -16.421 1.214 0.148 1.00 89.19 267 GLY A C 1
ATOM 1911 O O . GLY A 1 267 ? -15.493 0.988 0.926 1.00 89.19 267 GLY A O 1
ATOM 1912 N N . GLY A 1 268 ? -16.738 0.357 -0.827 1.00 90.00 268 GLY A N 1
ATOM 1913 C CA . GLY A 1 268 ? -16.006 -0.894 -1.077 1.00 90.00 268 GLY A CA 1
ATOM 1914 C C . GLY A 1 268 ? -16.184 -1.976 0.001 1.00 90.00 268 GLY A C 1
ATOM 1915 O O . GLY A 1 268 ? -17.115 -1.939 0.810 1.00 90.00 268 GLY A O 1
ATOM 1916 N N . ALA A 1 269 ? -15.295 -2.974 -0.014 1.00 88.69 269 ALA A N 1
ATOM 1917 C CA . ALA A 1 269 ? -15.313 -4.108 0.910 1.00 88.69 269 ALA A CA 1
ATOM 1918 C C . ALA A 1 269 ? -13.970 -4.299 1.631 1.00 88.69 269 ALA A C 1
ATOM 1920 O O . ALA A 1 269 ? -12.939 -4.529 0.999 1.00 88.69 269 ALA A O 1
ATOM 1921 N N . VAL A 1 270 ? -13.992 -4.262 2.963 1.00 91.00 270 VAL A N 1
ATOM 1922 C CA . VAL A 1 270 ? -12.843 -4.512 3.838 1.00 91.00 270 VAL A CA 1
ATOM 1923 C C . VAL A 1 270 ? -13.064 -5.801 4.620 1.00 91.00 270 VAL A C 1
ATOM 1925 O O . VAL A 1 270 ? -14.032 -5.928 5.371 1.00 91.00 270 VAL A O 1
ATOM 1928 N N . ARG A 1 271 ? -12.132 -6.746 4.494 1.00 91.94 271 ARG A N 1
ATOM 1929 C CA . ARG A 1 271 ? -12.101 -7.986 5.270 1.00 91.94 271 ARG A CA 1
ATOM 1930 C C . ARG A 1 271 ? -10.822 -8.061 6.094 1.00 91.94 271 ARG A C 1
ATOM 1932 O O . ARG A 1 271 ? -9.722 -7.926 5.570 1.00 91.94 271 ARG A O 1
ATOM 1939 N N . VAL A 1 272 ? -10.981 -8.317 7.386 1.00 90.25 272 VAL A N 1
ATOM 1940 C CA . VAL A 1 272 ? -9.898 -8.545 8.341 1.00 90.25 272 VAL A CA 1
ATOM 1941 C C . VAL A 1 272 ? -10.064 -9.940 8.931 1.00 90.25 272 VAL A C 1
ATOM 1943 O O . VAL A 1 272 ? -11.023 -10.206 9.651 1.00 90.25 272 VAL A O 1
ATOM 1946 N N . GLY A 1 273 ? -9.139 -10.843 8.615 1.00 87.19 273 GLY A N 1
ATOM 1947 C CA . GLY A 1 273 ? -9.158 -12.229 9.089 1.00 87.19 273 GLY A CA 1
ATOM 1948 C C . GLY A 1 273 ? -8.787 -12.384 10.569 1.00 87.19 273 GLY A C 1
ATOM 1949 O O . GLY A 1 273 ? -9.141 -13.385 11.188 1.00 87.19 273 GLY A O 1
ATOM 1950 N N . GLY A 1 274 ? -8.084 -11.407 11.149 1.00 87.56 274 GLY A N 1
ATOM 1951 C CA . GLY A 1 274 ? -7.702 -11.353 12.560 1.00 87.56 274 GLY A CA 1
ATOM 1952 C C . GLY A 1 274 ? -8.405 -10.238 13.341 1.00 87.56 274 GLY A C 1
ATOM 1953 O O . GLY A 1 274 ? -9.568 -9.920 13.107 1.00 87.56 274 GLY A O 1
ATOM 1954 N N . ASP A 1 275 ? -7.686 -9.652 14.301 1.00 91.31 275 ASP A N 1
ATOM 1955 C CA . ASP A 1 275 ? -8.162 -8.502 15.079 1.00 91.31 275 ASP A CA 1
ATOM 1956 C C . ASP A 1 275 ? -8.047 -7.195 14.268 1.00 91.31 275 ASP A C 1
ATOM 1958 O O . ASP A 1 275 ? -7.152 -7.029 13.440 1.00 91.31 275 ASP A O 1
ATOM 1962 N N . LEU A 1 276 ? -8.906 -6.219 14.558 1.00 93.44 276 LEU A N 1
ATOM 1963 C CA . LEU A 1 276 ? -8.710 -4.823 14.165 1.00 93.44 276 LEU A CA 1
ATOM 1964 C C . LEU A 1 276 ? -8.528 -4.006 15.440 1.00 93.44 276 LEU A C 1
ATOM 1966 O O . LEU A 1 276 ? -9.405 -3.988 16.301 1.00 93.44 276 LEU A O 1
ATOM 1970 N N . VAL A 1 277 ? -7.388 -3.334 15.582 1.00 92.56 277 VAL A N 1
ATOM 1971 C CA . VAL A 1 277 ? -7.064 -2.543 16.771 1.00 92.56 277 VAL A CA 1
ATOM 1972 C C . VAL A 1 277 ? -6.933 -1.071 16.412 1.00 92.56 277 VAL A C 1
ATOM 1974 O O . VAL A 1 277 ? -6.002 -0.677 15.712 1.00 92.56 277 VAL A O 1
ATOM 1977 N N . VAL A 1 278 ? -7.833 -0.257 16.960 1.00 93.75 278 VAL A N 1
ATOM 1978 C CA . VAL A 1 278 ? -7.860 1.198 16.798 1.00 93.75 278 VAL A CA 1
ATOM 1979 C C . VAL A 1 278 ? -7.233 1.858 18.021 1.00 93.75 278 VAL A C 1
ATOM 1981 O O . VAL A 1 278 ? -7.797 1.809 19.113 1.00 93.75 278 VAL A O 1
ATOM 1984 N N . GLY A 1 279 ? -6.053 2.451 17.849 1.00 89.50 279 GLY A N 1
ATOM 1985 C CA . GLY A 1 279 ? -5.310 3.151 18.895 1.00 89.50 279 GLY A CA 1
ATOM 1986 C C . GLY A 1 279 ? -4.851 2.215 20.009 1.00 89.50 279 GLY A C 1
ATOM 1987 O O . GLY A 1 279 ? -5.467 2.151 21.067 1.00 89.50 279 GLY A O 1
ATOM 1988 N N . GLN A 1 280 ? -3.760 1.463 19.824 1.00 85.94 280 GLN A N 1
ATOM 1989 C CA . GLN A 1 280 ? -3.239 0.639 20.930 1.00 85.94 280 GLN A CA 1
ATOM 1990 C C . GLN A 1 280 ? -2.585 1.501 22.012 1.00 85.94 280 GLN A C 1
ATOM 1992 O O . GLN A 1 280 ? -2.836 1.299 23.199 1.00 85.94 280 GLN A O 1
ATOM 1997 N N . GLN A 1 281 ? -1.728 2.420 21.580 1.00 85.44 281 GLN A N 1
ATOM 1998 C CA . GLN A 1 281 ? -1.029 3.389 22.422 1.00 85.44 281 GLN A CA 1
ATOM 1999 C C . GLN A 1 281 ? -1.078 4.794 21.806 1.00 85.44 281 GLN A C 1
ATOM 2001 O O . GLN A 1 281 ? -1.059 5.768 22.558 1.00 85.44 281 GLN A O 1
ATOM 2006 N N . GLY A 1 282 ? -1.152 4.895 20.473 1.00 86.69 282 GLY A N 1
ATOM 2007 C CA . GLY A 1 282 ? -1.303 6.143 19.726 1.00 86.69 282 GLY A CA 1
ATOM 2008 C C . GLY A 1 282 ? -2.763 6.520 19.468 1.00 86.69 282 GLY A C 1
ATOM 2009 O O . GLY A 1 282 ? -3.686 5.851 19.938 1.00 86.69 282 GLY A O 1
ATOM 2010 N N . GLN A 1 283 ? -2.958 7.601 18.712 1.00 90.56 283 GLN A N 1
ATOM 2011 C CA . GLN A 1 283 ? -4.275 8.126 18.344 1.00 90.56 283 GLN A CA 1
ATOM 2012 C C . GLN A 1 283 ? -4.740 7.486 17.035 1.00 90.56 283 GLN A C 1
ATOM 2014 O O . GLN A 1 283 ? -4.335 7.899 15.949 1.00 90.56 283 GLN A O 1
ATOM 2019 N N . GLY A 1 284 ? -5.551 6.436 17.152 1.00 89.88 284 GLY A N 1
ATOM 2020 C CA . GLY A 1 284 ? -6.145 5.758 16.003 1.00 89.88 284 GLY A CA 1
ATOM 2021 C C . GLY A 1 284 ? -7.561 6.251 15.742 1.00 89.88 284 GLY A C 1
ATOM 2022 O O . GLY A 1 284 ? -8.337 6.384 16.685 1.00 89.88 284 GLY A O 1
ATOM 2023 N N . VAL A 1 285 ? -7.912 6.468 14.482 1.00 94.19 285 VAL A N 1
ATOM 2024 C CA . VAL A 1 285 ? -9.272 6.793 14.049 1.00 94.19 285 VAL A CA 1
ATOM 2025 C C . VAL A 1 285 ? -9.712 5.767 13.011 1.00 94.19 285 VAL A C 1
ATOM 2027 O O . VAL A 1 285 ? -8.985 5.481 12.063 1.00 94.19 285 VAL A O 1
ATOM 2030 N N . LEU A 1 286 ? -10.890 5.188 13.212 1.00 95.94 286 LEU A N 1
ATOM 2031 C CA . LEU A 1 286 ? -11.591 4.391 12.213 1.00 95.94 286 LEU A CA 1
ATOM 2032 C C . LEU A 1 286 ? -12.934 5.062 11.943 1.00 95.94 286 LEU A C 1
ATOM 2034 O O . LEU A 1 286 ? -13.752 5.156 12.857 1.00 95.94 286 LEU A O 1
ATOM 2038 N N . THR A 1 287 ? -13.153 5.514 10.714 1.00 96.56 287 THR A N 1
ATOM 2039 C CA . THR A 1 287 ? -14.438 6.042 10.256 1.00 96.56 287 THR A CA 1
ATOM 2040 C C . THR A 1 287 ? -15.038 5.106 9.212 1.00 96.56 287 THR A C 1
ATOM 2042 O O . THR A 1 287 ? -14.348 4.643 8.308 1.00 96.56 287 THR A O 1
ATOM 2045 N N . GLN A 1 288 ? -16.326 4.798 9.342 1.00 96.94 288 GLN A N 1
ATOM 2046 C CA . GLN A 1 288 ? -17.096 4.059 8.347 1.00 96.94 288 GLN A CA 1
ATOM 2047 C C . GLN A 1 288 ? -18.359 4.851 8.014 1.00 96.94 288 GLN A C 1
ATOM 2049 O O . GLN A 1 288 ? -19.223 5.043 8.869 1.00 96.94 288 GLN A O 1
ATOM 2054 N N . SER A 1 289 ? -18.456 5.337 6.782 1.00 97.12 289 SER A N 1
ATOM 2055 C CA . SER A 1 289 ? -19.610 6.089 6.282 1.00 97.12 289 SER A CA 1
ATOM 2056 C C . SER A 1 289 ? -20.412 5.325 5.227 1.00 97.12 289 SER A C 1
ATOM 2058 O O . SER A 1 289 ? -21.599 5.602 5.068 1.00 97.12 289 SER A O 1
ATOM 2060 N N . ASP A 1 290 ? -19.811 4.334 4.564 1.00 96.56 290 ASP A N 1
ATOM 2061 C CA . ASP A 1 290 ? -20.476 3.394 3.651 1.00 96.56 290 ASP A CA 1
ATOM 2062 C C . ASP A 1 290 ? -19.661 2.079 3.551 1.00 96.56 290 ASP A C 1
ATOM 2064 O O . ASP A 1 290 ? -18.712 1.864 4.309 1.00 96.56 290 ASP A O 1
ATOM 2068 N N . GLY A 1 291 ? -20.023 1.175 2.635 1.00 94.81 291 GLY A N 1
ATOM 2069 C CA . GLY A 1 291 ? -19.288 -0.062 2.352 1.00 94.81 291 GLY A CA 1
ATOM 2070 C C . GLY A 1 291 ? -19.452 -1.148 3.419 1.00 94.81 291 GLY A C 1
ATOM 2071 O O . GLY A 1 291 ? -20.274 -1.043 4.330 1.00 94.81 291 GLY A O 1
ATOM 2072 N N . THR A 1 292 ? -18.673 -2.226 3.303 1.00 95.94 292 THR A N 1
ATOM 2073 C CA . THR A 1 292 ? -18.709 -3.354 4.251 1.00 95.94 292 THR A CA 1
ATOM 2074 C C . THR A 1 292 ? -17.380 -3.494 4.988 1.00 95.94 292 THR A C 1
ATOM 2076 O O . THR A 1 292 ? -16.348 -3.664 4.340 1.00 95.94 292 THR A O 1
ATOM 2079 N N . LEU A 1 293 ? -17.400 -3.523 6.322 1.00 96.88 293 LEU A N 1
ATOM 2080 C CA . LEU A 1 293 ? -16.266 -3.911 7.163 1.00 96.88 293 LEU A CA 1
ATOM 2081 C C . LEU A 1 293 ? -16.586 -5.228 7.875 1.00 96.88 293 LEU A C 1
ATOM 2083 O O . LEU A 1 293 ? -17.455 -5.287 8.745 1.00 96.88 293 LEU A O 1
ATOM 2087 N N . GLN A 1 294 ? -15.850 -6.284 7.536 1.00 96.88 294 GLN A N 1
ATOM 2088 C CA . GLN A 1 294 ? -15.901 -7.566 8.228 1.00 96.88 294 GLN A CA 1
ATOM 2089 C C . GLN A 1 294 ? -14.601 -7.809 8.995 1.00 96.88 294 GLN A C 1
ATOM 2091 O O . GLN A 1 294 ? -13.535 -7.916 8.396 1.00 96.88 294 GLN A O 1
ATOM 2096 N N . VAL A 1 295 ? -14.697 -7.967 10.313 1.00 96.19 295 VAL A N 1
ATOM 2097 C CA . VAL A 1 295 ? -13.594 -8.374 11.189 1.00 96.19 295 VAL A CA 1
ATOM 2098 C C . VAL A 1 295 ? -13.929 -9.738 11.781 1.00 96.19 295 VAL A C 1
ATOM 2100 O O . VAL A 1 295 ? -14.807 -9.852 12.634 1.00 96.19 295 VAL A O 1
ATOM 2103 N N . ASP A 1 296 ? -13.235 -10.783 11.338 1.00 93.50 296 ASP A N 1
ATOM 2104 C CA . ASP A 1 296 ? -13.471 -12.151 11.812 1.00 93.50 296 ASP A CA 1
ATOM 2105 C C . ASP A 1 296 ? -13.067 -12.321 13.288 1.00 93.50 296 ASP A C 1
ATOM 2107 O O . ASP A 1 296 ? -13.685 -13.096 14.022 1.00 93.50 296 ASP A O 1
ATOM 2111 N N . GLY A 1 297 ? -12.037 -11.592 13.730 1.00 91.44 297 GLY A N 1
ATOM 2112 C CA . GLY A 1 297 ? -11.580 -11.560 15.115 1.00 91.44 297 GLY A CA 1
ATOM 2113 C C . GLY A 1 297 ? -12.289 -10.499 15.958 1.00 91.44 297 GLY A C 1
ATOM 2114 O O . GLY A 1 297 ? -13.509 -10.316 15.920 1.00 91.44 297 GLY A O 1
ATOM 2115 N N . ARG A 1 298 ? -11.509 -9.801 16.783 1.00 94.56 298 ARG A N 1
ATOM 2116 C CA . ARG A 1 298 ? -12.003 -8.736 17.658 1.00 94.56 298 ARG A CA 1
ATOM 2117 C C . ARG A 1 298 ? -11.719 -7.359 17.070 1.00 94.56 298 ARG A C 1
ATOM 2119 O O . ARG A 1 298 ? -10.573 -7.037 16.763 1.00 94.56 298 ARG A O 1
ATOM 2126 N N . LEU A 1 299 ? -12.739 -6.506 17.049 1.00 95.88 299 LEU A N 1
ATOM 2127 C CA . LEU A 1 299 ? -12.581 -5.062 16.916 1.00 95.88 299 LEU A CA 1
ATOM 2128 C C . LEU A 1 299 ? -12.320 -4.458 18.301 1.00 95.88 299 LEU A C 1
ATOM 2130 O O . LEU A 1 299 ? -13.199 -4.475 19.164 1.00 95.88 299 LEU A O 1
ATOM 2134 N N . ARG A 1 300 ? -11.106 -3.949 18.531 1.00 94.31 300 ARG A N 1
ATOM 2135 C CA . ARG A 1 300 ? -10.702 -3.315 19.791 1.00 94.31 300 ARG A CA 1
ATOM 2136 C C . ARG A 1 300 ? -10.430 -1.829 19.598 1.00 94.31 300 ARG A C 1
ATOM 2138 O O . ARG A 1 300 ? -9.494 -1.473 18.888 1.00 94.31 300 ARG A O 1
ATOM 2145 N N . VAL A 1 301 ? -11.159 -0.980 20.312 1.00 94.25 301 VAL A N 1
ATOM 2146 C CA . VAL A 1 301 ? -10.907 0.466 20.369 1.00 94.25 301 VAL A CA 1
ATOM 2147 C C . VAL A 1 301 ? -10.207 0.791 21.690 1.00 94.25 301 VAL A C 1
ATOM 2149 O O . VAL A 1 301 ? -10.805 0.667 22.757 1.00 94.25 301 VAL A O 1
ATOM 2152 N N . GLY A 1 302 ? -8.916 1.122 21.613 1.00 89.44 302 GLY A N 1
ATOM 2153 C CA . GLY A 1 302 ? -8.063 1.495 22.745 1.00 89.44 302 GLY A CA 1
ATOM 2154 C C . GLY A 1 302 ? -8.045 3.010 22.971 1.00 89.44 302 GLY A C 1
ATOM 2155 O O . GLY A 1 302 ? -9.075 3.609 23.209 1.00 89.44 302 GLY A O 1
ATOM 2156 N N . ASN A 1 303 ? -6.902 3.676 22.824 1.00 87.81 303 ASN A N 1
ATOM 2157 C CA . ASN A 1 303 ? -6.785 5.146 22.845 1.00 87.81 303 ASN A CA 1
ATOM 2158 C C . ASN A 1 303 ? -7.274 5.819 21.542 1.00 87.81 303 ASN A C 1
ATOM 2160 O O . ASN A 1 303 ? -6.774 6.875 21.153 1.00 87.81 303 ASN A O 1
ATOM 2164 N N . GLY A 1 304 ? -8.198 5.178 20.829 1.00 88.56 304 GLY A N 1
ATOM 2165 C CA . GLY A 1 304 ? -8.687 5.619 19.531 1.00 88.56 304 GLY A CA 1
ATOM 2166 C C . GLY A 1 304 ? -10.154 6.038 19.526 1.00 88.56 304 GLY A C 1
ATOM 2167 O O . GLY A 1 304 ? -10.838 6.037 20.554 1.00 88.56 304 GLY A O 1
ATOM 2168 N N . ARG A 1 305 ? -10.628 6.365 18.327 1.00 93.56 305 ARG A N 1
ATOM 2169 C CA . ARG A 1 305 ? -12.014 6.709 18.009 1.00 93.56 305 ARG A CA 1
ATOM 2170 C C . ARG A 1 305 ? -12.528 5.780 16.917 1.00 93.56 305 ARG A C 1
ATOM 2172 O O . ARG A 1 305 ? -11.846 5.566 15.918 1.00 93.56 305 ARG A O 1
ATOM 2179 N N . LEU A 1 306 ? -13.726 5.248 17.125 1.00 94.94 306 LEU A N 1
ATOM 2180 C CA . LEU A 1 306 ? -14.507 4.563 16.100 1.00 94.94 306 LEU A CA 1
ATOM 2181 C C . LEU A 1 306 ? -15.748 5.407 15.816 1.00 94.94 306 LEU A C 1
ATOM 2183 O O . LEU A 1 306 ? -16.462 5.754 16.754 1.00 94.94 306 LEU A O 1
ATOM 2187 N N . GLU A 1 307 ? -15.988 5.711 14.549 1.00 95.44 307 GLU A N 1
ATOM 2188 C CA . GLU A 1 307 ? -17.163 6.441 14.082 1.00 95.44 307 GLU A CA 1
ATOM 2189 C C . GLU A 1 307 ? -17.840 5.653 12.963 1.00 95.44 307 GLU A C 1
ATOM 2191 O O . GLU A 1 307 ? -17.204 5.339 11.957 1.00 95.44 307 GLU A O 1
ATOM 2196 N N . VAL A 1 308 ? -19.118 5.310 13.141 1.00 94.75 308 VAL A N 1
ATOM 2197 C CA . VAL A 1 308 ? -19.881 4.526 12.154 1.00 94.75 308 VAL A CA 1
ATOM 2198 C C . VAL A 1 308 ? -21.170 5.264 11.816 1.00 94.75 308 VAL A C 1
ATOM 2200 O O . VAL A 1 308 ? -22.129 5.260 12.583 1.00 94.75 308 VAL A O 1
ATOM 2203 N N . THR A 1 309 ? -21.194 5.895 10.645 1.00 96.00 309 THR A N 1
ATOM 2204 C CA . THR A 1 309 ? -22.319 6.708 10.156 1.00 96.00 309 THR A CA 1
ATOM 2205 C C . THR A 1 309 ? -23.112 6.033 9.032 1.00 96.00 309 THR A C 1
ATOM 2207 O O . THR A 1 309 ? -24.230 6.463 8.743 1.00 96.00 309 THR A O 1
ATOM 2210 N N . GLY A 1 310 ? -22.591 4.949 8.446 1.00 92.88 310 GLY A N 1
ATOM 2211 C CA . GLY A 1 310 ? -23.266 4.143 7.426 1.00 92.88 31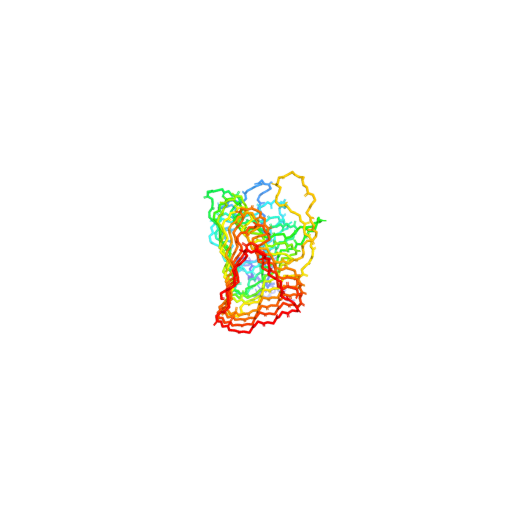0 GLY A CA 1
ATOM 2212 C C . GLY A 1 310 ? -22.517 2.846 7.095 1.00 92.88 310 GLY A C 1
ATOM 2213 O O . GLY A 1 310 ? -21.524 2.519 7.743 1.00 92.88 310 GLY A O 1
ATOM 2214 N N . GLY A 1 311 ? -23.015 2.102 6.102 1.00 95.12 311 GLY A N 1
ATOM 2215 C CA . GLY A 1 311 ? -22.471 0.801 5.694 1.00 95.12 311 GLY A CA 1
ATOM 2216 C C . GLY A 1 311 ? -22.834 -0.373 6.618 1.00 95.12 311 GLY A C 1
ATOM 2217 O O . GLY A 1 311 ? -23.631 -0.240 7.548 1.00 95.12 311 GLY A O 1
ATOM 2218 N N . ASP A 1 312 ? -22.228 -1.532 6.350 1.00 96.00 312 ASP A N 1
ATOM 2219 C CA . ASP A 1 312 ? -22.379 -2.759 7.138 1.00 96.00 312 ASP A CA 1
ATOM 2220 C C . ASP A 1 312 ? -21.104 -3.048 7.946 1.00 96.00 312 ASP A C 1
ATOM 2222 O O . ASP A 1 312 ? -20.013 -3.182 7.386 1.00 96.00 312 ASP A O 1
ATOM 2226 N N . LEU A 1 313 ? -21.234 -3.196 9.267 1.00 96.12 313 LEU A N 1
ATOM 2227 C CA . LEU A 1 313 ? -20.148 -3.594 10.170 1.00 96.12 313 LEU A CA 1
ATOM 2228 C C . LEU A 1 313 ? -20.449 -4.965 10.781 1.00 96.12 313 LEU A C 1
ATOM 2230 O O . LEU A 1 313 ? -21.394 -5.121 11.553 1.00 96.12 313 LEU A O 1
ATOM 2234 N N . THR A 1 314 ? -19.616 -5.958 10.479 1.00 96.69 314 THR A N 1
ATOM 2235 C CA . THR A 1 314 ? -19.680 -7.295 11.081 1.00 96.69 314 THR A CA 1
ATOM 2236 C C . THR A 1 314 ? -18.397 -7.574 11.847 1.00 96.69 314 THR A C 1
ATOM 2238 O O . THR A 1 314 ? -17.313 -7.546 11.272 1.00 96.69 314 THR A O 1
ATOM 2241 N N . VAL A 1 315 ? -18.505 -7.875 13.142 1.00 96.12 315 VAL A N 1
ATOM 2242 C CA . VAL A 1 315 ? -17.347 -8.183 13.993 1.00 96.12 315 VAL A CA 1
ATOM 2243 C C . VAL A 1 315 ? -17.572 -9.472 14.774 1.00 96.12 315 VAL A C 1
ATOM 2245 O O . VAL A 1 315 ? -18.673 -9.707 15.273 1.00 96.12 315 VAL A O 1
ATOM 2248 N N . GLY A 1 316 ? -16.530 -10.294 14.922 1.00 92.50 316 GLY A N 1
ATOM 2249 C CA . GLY A 1 316 ? -16.581 -11.490 15.766 1.00 92.50 316 GLY A CA 1
ATOM 2250 C C . GLY A 1 316 ? -16.790 -11.136 17.242 1.00 92.50 316 GLY A C 1
ATOM 2251 O O . GLY A 1 316 ? -17.597 -11.752 17.938 1.00 92.50 316 GLY A O 1
ATOM 2252 N N . SER A 1 317 ? -16.101 -10.097 17.723 1.00 94.19 317 SER A N 1
ATOM 2253 C CA . SER A 1 317 ? -16.382 -9.463 19.017 1.00 94.19 317 SER A CA 1
ATOM 2254 C C . SER A 1 317 ? -15.961 -7.994 19.034 1.00 94.19 317 SER A C 1
ATOM 2256 O O . SER A 1 317 ? -15.073 -7.586 18.287 1.00 94.19 317 SER A O 1
ATOM 2258 N N . TYR A 1 318 ? -16.581 -7.202 19.910 1.00 94.44 318 TYR A N 1
ATOM 2259 C CA . TYR A 1 318 ? -16.246 -5.793 20.119 1.00 94.44 318 TYR A CA 1
ATOM 2260 C C . TYR A 1 318 ? -15.709 -5.571 21.535 1.00 94.44 318 TYR A C 1
ATOM 2262 O O . TYR A 1 318 ? -16.304 -6.035 22.510 1.00 94.44 318 TYR A O 1
ATOM 2270 N N . GLN A 1 319 ? -14.591 -4.854 21.651 1.00 92.25 319 GLN A N 1
ATOM 2271 C CA . GLN A 1 319 ? -14.027 -4.410 22.922 1.00 92.25 319 GLN A CA 1
ATOM 2272 C C . GLN A 1 319 ? -13.695 -2.923 22.860 1.00 92.25 319 GLN A C 1
ATOM 2274 O O . GLN A 1 319 ? -13.001 -2.463 21.957 1.00 92.25 319 GLN A O 1
ATOM 2279 N N . GLN A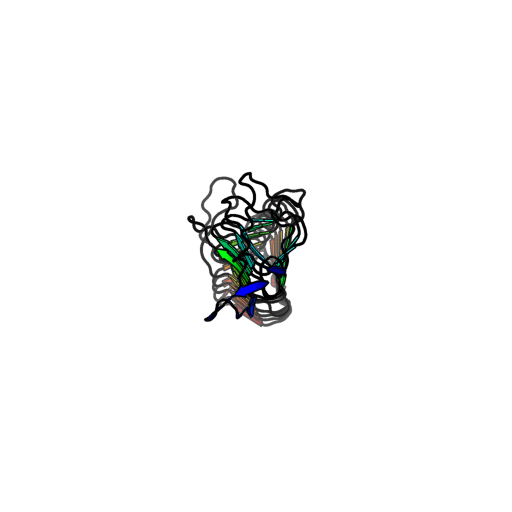 1 320 ? -14.097 -2.204 23.899 1.00 89.12 320 GLN A N 1
ATOM 2280 C CA . GLN A 1 320 ? -13.810 -0.792 24.061 1.00 89.12 320 GLN A CA 1
ATOM 2281 C C . GLN A 1 320 ? -13.066 -0.567 25.384 1.00 89.12 320 GLN A C 1
ATOM 2283 O O . GLN A 1 320 ? -13.561 -0.957 26.443 1.00 89.12 320 GLN A O 1
ATOM 2288 N N . ASP A 1 321 ? -11.868 0.019 25.330 1.00 85.81 321 ASP A N 1
ATOM 2289 C CA . ASP A 1 321 ? -11.098 0.355 26.529 1.00 85.81 321 ASP A CA 1
ATOM 2290 C C . ASP A 1 321 ? -11.622 1.660 27.155 1.00 85.81 321 ASP A C 1
ATOM 2292 O O . ASP A 1 321 ? -12.122 2.561 26.472 1.00 85.81 321 ASP A O 1
ATOM 2296 N N . THR A 1 322 ? -11.491 1.784 28.476 1.00 72.06 322 THR A N 1
ATOM 2297 C CA . THR A 1 322 ? -11.920 2.963 29.237 1.00 72.06 322 THR A CA 1
ATOM 2298 C C . THR A 1 322 ? -11.181 4.223 28.766 1.00 72.06 322 THR A C 1
ATOM 2300 O O . THR A 1 322 ? -9.969 4.317 28.937 1.00 72.06 322 THR A O 1
ATOM 2303 N N . GLY A 1 323 ? -11.908 5.205 28.222 1.00 65.19 323 GLY A N 1
ATOM 2304 C CA . GLY A 1 323 ? -11.348 6.473 27.720 1.00 65.19 323 GLY A CA 1
ATOM 2305 C C . GLY A 1 323 ? -11.354 6.629 26.194 1.00 65.19 323 GLY A C 1
ATOM 2306 O O . GLY A 1 323 ? -11.053 7.712 25.702 1.00 65.19 323 GLY A O 1
ATOM 2307 N N . SER A 1 324 ? -11.736 5.587 25.458 1.00 70.25 324 SER A N 1
ATOM 2308 C CA . SER A 1 324 ? -12.057 5.662 24.025 1.00 70.25 324 SER A CA 1
ATOM 2309 C C . SER A 1 324 ? -13.404 6.347 23.763 1.00 70.25 324 SER A C 1
ATOM 2311 O O . SER A 1 324 ? -14.257 6.429 24.652 1.00 70.25 324 SER A O 1
ATOM 2313 N N . THR A 1 325 ? -13.629 6.799 22.528 1.00 71.94 325 THR A N 1
ATOM 2314 C CA . THR A 1 325 ? -14.913 7.381 22.098 1.00 71.94 325 THR A CA 1
ATOM 2315 C C . THR A 1 325 ? -15.531 6.548 20.973 1.00 71.94 325 THR A C 1
ATOM 2317 O O . THR A 1 325 ? -14.834 6.155 20.036 1.00 71.94 325 THR A O 1
ATOM 2320 N N . LEU A 1 326 ? -16.831 6.276 21.099 1.00 71.19 326 LEU A N 1
ATOM 2321 C CA . LEU A 1 326 ? -17.684 5.711 20.055 1.00 71.19 326 LEU A CA 1
ATOM 2322 C C . LEU A 1 326 ? -18.722 6.781 19.705 1.00 71.19 326 LEU A C 1
ATOM 2324 O O . LEU A 1 326 ? -19.435 7.225 20.610 1.00 71.19 326 LEU A O 1
ATOM 2328 N N . GLU A 1 327 ? -18.767 7.197 18.441 1.00 62.53 327 GLU A N 1
ATOM 2329 C CA . GLU A 1 327 ? -19.763 8.143 17.908 1.00 62.53 327 GLU A CA 1
ATOM 2330 C C . GLU A 1 327 ? -20.559 7.528 16.754 1.00 62.53 327 GLU A C 1
ATOM 2332 O O . GLU A 1 327 ? -19.958 6.791 15.934 1.00 62.53 327 GLU A O 1
#

Secondary structure (DSSP, 8-state):
---SEEEGGGTEEEEEE-SS-TT--EEEEEE------EE----SSS---TT--TTSS--TT-EEEE-SSS-B---S-EEEEEEEESS-EEESSEEEEEEEEEEEESSS-EEE--STT--EEEEEEEEEEEE---TTS---EEE-SSS-EEEEEEEEEEEESS-EEE--SS-EEEEEE-SSEEEES-EEE-SSSEEEEEE-TT-EEEE-------SSSS--PPP---EEEESSSSEEEEEESSSEEEESSEEEES-STT-EEEEEESSSEEEESS-EEE-SSSEEEEEESSSEEEEEEEEEESSSEEEE-SSEEEEEEEEE-TT-EE-

pLDDT: mean 71.67, std 17.99, range [26.41, 97.12]

Radius of gyration: 25.12 Å; chains: 1; bounding box: 54×40×95 Å

Sequence (327 aa):
MNPLLVEGGGRTVYFTMSLWDPYDVYLAKATFDIDFETRWDAALSSAAFDANWSHGLPTDEHRTLVDNGGTVRVSAATVMREMVIGSDVSLGGAVQVSPSGSLTTGGGGVVLSRTSTSEAELVVAGGRLEIQADANGAGDMIVGERGPATFTLTAGETRLAGNLTSAVFGSRATIEHSGGTLEAKELLLGGEGQSDYALSSGGVLTARGLMVLVALSTASAVPSRIGLVIGERGSAQYTISDGTLDVPGVVWIAGQGGSQGELAIEGGAVRVGGDLVVGQQGQGVLTQSDGTLQVDGRLRVGNGRLEVTGGDLTVGSYQQDTGSTLE